Protein AF-A0A966U7D8-F1 (afdb_monomer_lite)

Sequence (328 aa):
MQGCAVVASSLETDVLRARVRGYQSVDLDALCTSGEVVWVGSGAIGSTDGRVRLYFADQLPLLRASVEELERPTGEIHDAIRQMLAERGARFFTQLREAAPQATDTELLTALWDLVWAGEVTNDSLAPLRALLSSKPSQRNESRSSPTYTRMGRRSGARLMRSRAGTVSRVGPPAGAGRWSLVSDLAADVSPTESLHATVMQLLERYGVLTREAVLGESTRGGFAGVYGVLKMLEERGTVRRGYFVEGLGAAQFALPGAVDRLRAERETVDVELHPDRVPEPIVLSATDPAQPYGSTMDWPTTTGRPSRSAGALVVIEAGDPLVWFDV

Radius of gyration: 23.39 Å; chains: 1; bounding box: 70×44×68 Å

pLDDT: mean 86.66, std 17.04, range [32.5, 98.38]

Secondary structure (DSSP, 8-state):
-TT--EEHHHIIIIIIHHHSTT--HHHHHHHHHTTSEEEEEEEEETTTEEEEEEEETTTHHHHHTTBPPPPPP-SHHHHHHHHHHHHH-SEEHHHHTTT-TTS-HHHHHHHHHHHHHTTSEEES-SHHHHHHHHTS----------------------------TT--BTTB-GGG-SEEEESGGG-----HHHHHHHHHHHHHHHHSEE-HHHHHHTTBTTHHHHHHHHHHHHHHTTSSEEE--STTS-S-EEE-HHHHHHHHHTTS---TTT-GGGSPPPEEEETT-TT--BTTTBPPPP-SS-----TT-EEEEETTEEEEEE--

Structure (mmCIF, N/CA/C/O backbone):
data_AF-A0A966U7D8-F1
#
_entry.id   AF-A0A966U7D8-F1
#
loop_
_atom_site.group_PDB
_atom_site.id
_atom_site.type_symbol
_atom_site.label_atom_id
_atom_site.label_alt_id
_atom_site.label_comp_id
_atom_site.label_asym_id
_atom_site.label_entity_id
_atom_site.label_seq_id
_atom_site.pdbx_PDB_ins_code
_atom_site.Cartn_x
_atom_site.Cartn_y
_atom_site.Cartn_z
_atom_site.occupancy
_atom_site.B_iso_or_equiv
_atom_site.auth_seq_id
_atom_site.auth_comp_id
_atom_site.auth_asym_id
_atom_site.auth_atom_id
_atom_site.pdbx_PDB_model_num
ATOM 1 N N . MET A 1 1 ? 2.160 -5.856 -6.676 1.00 83.00 1 MET A N 1
ATOM 2 C CA . MET A 1 1 ? 1.438 -4.698 -6.087 1.00 83.00 1 MET A CA 1
ATOM 3 C C . MET A 1 1 ? 1.308 -4.786 -4.575 1.00 83.00 1 MET A C 1
ATOM 5 O O . MET A 1 1 ? 1.326 -3.745 -3.935 1.00 83.00 1 MET A O 1
ATOM 9 N N . GLN A 1 2 ? 1.192 -5.990 -4.013 1.00 91.12 2 GLN A N 1
ATOM 10 C CA . GLN A 1 2 ? 1.159 -6.212 -2.571 1.00 91.12 2 GLN A CA 1
ATOM 11 C C . GLN A 1 2 ? 2.190 -5.368 -1.809 1.00 91.12 2 GLN A C 1
ATOM 13 O O . GLN A 1 2 ? 3.336 -5.276 -2.243 1.00 91.12 2 GLN A O 1
ATOM 18 N N . GLY A 1 3 ? 1.778 -4.770 -0.694 1.00 91.69 3 GLY A N 1
ATOM 19 C CA . GLY A 1 3 ? 2.613 -3.987 0.217 1.00 91.69 3 GLY A CA 1
ATOM 20 C C . GLY A 1 3 ? 3.011 -2.592 -0.274 1.00 91.69 3 GLY A C 1
ATOM 21 O O . GLY A 1 3 ? 3.579 -1.830 0.502 1.00 91.69 3 GLY A O 1
ATOM 22 N N . CYS A 1 4 ? 2.700 -2.221 -1.519 1.00 92.81 4 CYS A N 1
ATOM 23 C CA . CYS A 1 4 ? 2.940 -0.868 -2.020 1.00 92.81 4 CYS A CA 1
ATOM 24 C C . CYS A 1 4 ? 1.877 0.102 -1.486 1.00 92.81 4 CYS A C 1
ATOM 26 O O . CYS A 1 4 ? 0.693 -0.241 -1.442 1.00 92.81 4 CYS A O 1
ATOM 28 N N . ALA A 1 5 ? 2.289 1.308 -1.087 1.00 94.38 5 ALA A N 1
ATOM 29 C CA . ALA A 1 5 ? 1.372 2.357 -0.651 1.00 94.38 5 ALA A CA 1
ATOM 30 C C . ALA A 1 5 ? 0.728 3.052 -1.854 1.00 94.38 5 ALA A C 1
ATOM 32 O O . ALA A 1 5 ? 1.379 3.818 -2.562 1.00 94.38 5 ALA A O 1
ATOM 33 N N . VAL A 1 6 ? -0.569 2.825 -2.046 1.00 94.81 6 VAL A N 1
ATOM 34 C CA . VAL A 1 6 ? -1.357 3.390 -3.147 1.00 94.81 6 VAL A CA 1
ATOM 35 C C . VAL A 1 6 ? -2.362 4.388 -2.589 1.00 94.81 6 VAL A C 1
ATOM 37 O O . VAL A 1 6 ? -2.910 4.178 -1.509 1.00 94.81 6 VAL A O 1
ATOM 40 N N . VAL A 1 7 ? -2.618 5.479 -3.312 1.00 95.69 7 VAL A N 1
ATOM 41 C CA . VAL A 1 7 ? -3.674 6.431 -2.940 1.00 95.69 7 VAL A CA 1
ATOM 42 C C . VAL A 1 7 ? -5.033 5.732 -2.971 1.00 95.69 7 VAL A C 1
ATOM 44 O O . VAL A 1 7 ? -5.393 5.109 -3.970 1.00 95.69 7 VAL A O 1
ATOM 47 N N . ALA A 1 8 ? -5.786 5.836 -1.878 1.00 96.19 8 ALA A N 1
ATOM 48 C CA . ALA A 1 8 ? -7.024 5.098 -1.676 1.00 96.19 8 ALA A CA 1
ATOM 49 C C . ALA A 1 8 ? -8.084 5.436 -2.732 1.00 96.19 8 ALA A C 1
ATOM 51 O O . ALA A 1 8 ? -8.736 4.526 -3.242 1.00 96.19 8 ALA A O 1
ATOM 52 N N . SER A 1 9 ? -8.216 6.710 -3.120 1.00 94.31 9 SER A N 1
ATOM 53 C CA . SER A 1 9 ? -9.131 7.109 -4.200 1.00 94.31 9 SER A CA 1
ATOM 54 C C . SER A 1 9 ? -8.786 6.539 -5.575 1.00 94.31 9 SER A C 1
ATOM 56 O O . SER A 1 9 ? -9.715 6.293 -6.337 1.00 94.31 9 SER A O 1
ATOM 58 N N . SER A 1 10 ? -7.507 6.292 -5.875 1.00 94.06 10 SER A N 1
ATOM 59 C CA . SER A 1 10 ? -7.055 5.754 -7.170 1.00 94.06 10 SER A CA 1
ATOM 60 C C . SER A 1 10 ? -7.036 4.220 -7.215 1.00 94.06 10 SER A C 1
ATOM 62 O O . SER A 1 10 ? -6.954 3.625 -8.292 1.00 94.06 10 SER A O 1
ATOM 64 N N . LEU A 1 11 ? -7.060 3.553 -6.051 1.00 95.31 11 LEU A N 1
ATOM 65 C CA . LEU A 1 11 ? -6.824 2.110 -5.931 1.00 95.31 11 LEU A CA 1
ATOM 66 C C . LEU A 1 11 ? -7.786 1.290 -6.800 1.00 95.31 11 LEU A C 1
ATOM 68 O O . LEU A 1 11 ? -7.350 0.490 -7.625 1.00 95.31 11 LEU A O 1
ATOM 72 N N . GLU A 1 12 ? -9.091 1.480 -6.613 1.00 94.44 12 GLU A N 1
ATOM 73 C CA . GLU A 1 12 ? -10.119 0.717 -7.329 1.00 94.44 12 GLU A CA 1
ATOM 74 C C . GLU A 1 12 ? -10.433 1.305 -8.713 1.00 94.44 12 GLU A C 1
ATOM 76 O O . GLU A 1 12 ? -10.808 0.565 -9.622 1.00 94.44 12 GLU A O 1
ATOM 81 N N . THR A 1 13 ? -10.300 2.624 -8.890 1.00 92.00 13 THR A N 1
ATOM 82 C CA . THR A 1 13 ? -10.674 3.327 -10.130 1.00 92.00 13 THR A CA 1
ATOM 83 C C . THR A 1 13 ? -9.637 3.180 -11.229 1.00 92.00 13 THR A C 1
ATOM 85 O O . 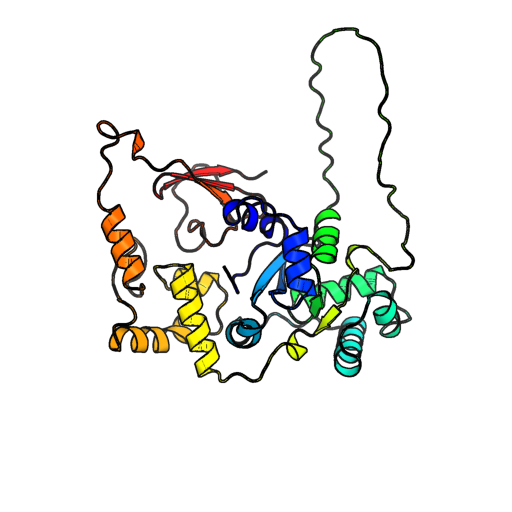THR A 1 13 ? -10.016 2.932 -12.372 1.00 92.00 13 THR A O 1
ATOM 88 N N . ASP A 1 14 ? -8.358 3.288 -10.877 1.00 92.44 14 ASP A N 1
ATOM 89 C CA . ASP A 1 14 ? -7.271 3.405 -11.847 1.00 92.44 14 ASP A CA 1
ATOM 90 C C . ASP A 1 14 ? -6.325 2.209 -11.747 1.00 92.44 14 ASP A C 1
ATOM 92 O O . ASP A 1 14 ? -6.013 1.568 -12.747 1.00 92.44 14 ASP A O 1
ATOM 96 N N . VAL A 1 15 ? -5.915 1.838 -10.532 1.00 94.31 15 VAL A N 1
ATOM 97 C CA . VAL A 1 15 ? -4.827 0.868 -10.352 1.00 94.31 15 VAL A CA 1
ATOM 98 C C . VAL A 1 15 ? -5.301 -0.579 -10.543 1.00 94.31 15 VAL A C 1
ATOM 100 O O . VAL A 1 15 ? -4.679 -1.336 -11.298 1.00 94.31 15 VAL A O 1
ATOM 103 N N . LEU A 1 16 ? -6.389 -0.989 -9.879 1.00 94.81 16 LEU A N 1
ATOM 104 C CA . LEU A 1 16 ? -6.923 -2.355 -9.977 1.00 94.81 16 LEU A CA 1
ATOM 105 C C . LEU A 1 16 ? -7.670 -2.589 -11.289 1.00 94.81 16 LEU A C 1
ATOM 107 O O . LEU A 1 16 ? -7.457 -3.622 -11.919 1.00 94.81 16 LEU A O 1
ATOM 111 N N . ARG A 1 17 ? -8.479 -1.630 -11.751 1.00 92.75 17 ARG A N 1
ATOM 112 C CA . ARG A 1 17 ? -9.195 -1.744 -13.035 1.00 92.75 17 ARG A CA 1
ATOM 113 C C . ARG A 1 17 ? -8.267 -1.881 -14.238 1.00 92.75 17 ARG A C 1
ATOM 115 O O . ARG A 1 17 ? -8.608 -2.615 -15.160 1.00 92.75 17 ARG A O 1
ATOM 122 N N . ALA A 1 18 ? -7.099 -1.236 -14.218 1.00 91.19 18 ALA A N 1
ATOM 123 C CA . ALA A 1 18 ? -6.102 -1.392 -15.277 1.00 91.19 18 ALA A CA 1
ATOM 124 C C . ALA A 1 18 ? -5.435 -2.782 -15.285 1.00 91.19 18 ALA A C 1
ATOM 126 O O . ALA A 1 18 ? -4.932 -3.216 -16.316 1.00 91.19 18 ALA A O 1
ATOM 127 N N . ARG A 1 19 ? -5.419 -3.493 -14.147 1.00 92.12 19 ARG A N 1
ATOM 128 C CA . ARG A 1 19 ? -4.688 -4.766 -13.977 1.00 92.12 19 ARG A CA 1
ATOM 129 C C . ARG A 1 19 ? -5.581 -5.999 -13.921 1.00 92.12 19 ARG A C 1
ATOM 131 O O . ARG A 1 19 ? -5.127 -7.093 -14.239 1.00 92.12 19 ARG A O 1
ATOM 138 N N . VAL A 1 20 ? -6.834 -5.838 -13.506 1.00 94.25 20 VAL A N 1
ATOM 139 C CA . VAL A 1 20 ? -7.790 -6.927 -13.303 1.00 94.25 20 VAL A CA 1
ATOM 140 C C . VAL A 1 20 ? -8.966 -6.725 -14.247 1.00 94.25 20 VAL A C 1
ATOM 142 O O . VAL A 1 20 ? -9.825 -5.861 -14.052 1.00 94.25 20 VAL A O 1
ATOM 145 N N . ARG A 1 21 ? -9.008 -7.543 -15.301 1.00 93.62 21 ARG A N 1
ATOM 146 C CA . ARG A 1 21 ? -10.078 -7.494 -16.297 1.00 93.62 21 ARG A CA 1
ATOM 147 C C . ARG A 1 21 ? -11.424 -7.780 -15.632 1.00 93.62 21 ARG A C 1
ATOM 149 O O . ARG A 1 21 ? -11.610 -8.838 -15.045 1.00 93.62 21 ARG A O 1
ATOM 156 N N . GLY A 1 22 ? -12.371 -6.856 -15.780 1.00 93.62 22 GLY A N 1
ATOM 157 C CA . GLY A 1 22 ? -13.713 -7.006 -15.214 1.00 93.62 22 GLY A CA 1
ATOM 158 C C . GLY A 1 22 ? -13.792 -6.795 -13.701 1.00 93.62 22 GLY A C 1
ATOM 159 O O . GLY A 1 22 ? -14.766 -7.239 -13.109 1.00 93.62 22 GLY A O 1
ATOM 160 N N . TYR A 1 23 ? -12.804 -6.123 -13.095 1.00 95.44 23 TYR A N 1
ATOM 161 C CA . TYR A 1 23 ? -12.762 -5.835 -11.659 1.00 95.44 23 TYR A CA 1
ATOM 162 C C . TYR A 1 23 ? -14.089 -5.294 -11.103 1.00 95.44 23 TYR A C 1
ATOM 164 O O . TYR A 1 23 ? -14.603 -4.273 -11.580 1.00 95.44 23 TYR A O 1
ATOM 172 N N . GLN A 1 24 ? -14.592 -5.933 -10.044 1.00 95.38 24 GLN A N 1
ATOM 173 C CA . GLN A 1 24 ? -15.707 -5.439 -9.247 1.00 95.38 24 GLN A CA 1
ATOM 174 C C . GLN A 1 24 ? -15.283 -5.255 -7.787 1.00 95.38 24 GLN A C 1
ATOM 176 O O . GLN A 1 24 ? -14.622 -6.104 -7.197 1.00 95.38 24 GLN A O 1
ATOM 181 N N . SER A 1 25 ? -15.728 -4.162 -7.164 1.00 95.62 25 SER A N 1
ATOM 182 C CA . SER A 1 25 ? -15.432 -3.858 -5.756 1.00 95.62 25 SER A CA 1
ATOM 183 C C . SER A 1 25 ? -15.875 -4.959 -4.783 1.00 95.62 25 SER A C 1
ATOM 185 O O . SER A 1 25 ? -15.251 -5.151 -3.742 1.00 95.62 25 SER A O 1
ATOM 187 N N . VAL A 1 26 ? -16.933 -5.701 -5.138 1.00 95.56 26 VAL A N 1
ATOM 188 C CA . VAL A 1 26 ? -17.456 -6.815 -4.333 1.00 95.56 26 VAL A CA 1
ATOM 189 C C . VAL A 1 26 ? -16.469 -7.979 -4.232 1.00 95.56 26 VAL A C 1
ATOM 191 O O . VAL A 1 26 ? -16.442 -8.647 -3.204 1.00 95.56 26 VAL A O 1
ATOM 194 N N . ASP A 1 27 ? -15.628 -8.190 -5.248 1.00 94.75 27 ASP A N 1
ATOM 195 C CA . ASP A 1 27 ? -14.628 -9.260 -5.237 1.00 94.75 27 ASP A CA 1
ATOM 196 C C . ASP A 1 27 ? -13.567 -8.969 -4.173 1.00 94.75 27 ASP A C 1
ATOM 198 O O . ASP A 1 27 ? -13.195 -9.840 -3.392 1.00 94.75 27 ASP A O 1
ATOM 202 N N . LEU A 1 28 ? -13.126 -7.710 -4.087 1.00 95.50 28 LEU A N 1
ATOM 203 C CA . LEU A 1 28 ? -12.162 -7.292 -3.075 1.00 95.50 28 LEU A CA 1
ATOM 204 C C . LEU A 1 28 ? -12.769 -7.309 -1.665 1.00 95.50 28 LEU A C 1
ATOM 206 O O . LEU A 1 28 ? -12.095 -7.722 -0.727 1.00 95.50 28 LEU A O 1
ATOM 210 N N . ASP A 1 29 ? -14.042 -6.929 -1.512 1.00 96.25 29 ASP A N 1
ATOM 211 C CA . ASP A 1 29 ? -14.746 -7.086 -0.232 1.00 96.25 29 ASP A CA 1
ATOM 212 C C . ASP A 1 29 ? -14.828 -8.555 0.190 1.00 96.25 29 ASP A C 1
ATOM 214 O O . ASP A 1 29 ? -14.577 -8.866 1.352 1.00 96.25 29 ASP A O 1
ATOM 218 N N . ALA A 1 30 ? -15.131 -9.461 -0.745 1.00 96.19 30 ALA A N 1
ATOM 219 C CA . ALA A 1 30 ? -15.187 -10.892 -0.470 1.00 96.19 30 ALA A CA 1
ATOM 220 C C . ALA A 1 30 ? -13.825 -11.437 -0.017 1.00 96.19 30 ALA A C 1
ATOM 222 O O . ALA A 1 30 ? -13.784 -12.183 0.959 1.00 96.19 30 ALA A O 1
ATOM 223 N N . LEU A 1 31 ? -12.728 -11.015 -0.658 1.00 96.88 31 LEU A N 1
ATOM 224 C CA . LEU A 1 31 ? -11.360 -11.386 -0.272 1.00 96.88 31 LEU A CA 1
ATOM 225 C C . LEU A 1 31 ? -10.961 -10.843 1.108 1.00 96.88 31 LEU A C 1
ATOM 227 O O . LEU A 1 31 ? -10.264 -11.523 1.861 1.00 96.88 31 LEU A O 1
ATOM 231 N N . CYS A 1 32 ? -11.397 -9.631 1.461 1.00 96.69 32 CYS A N 1
ATOM 232 C CA . CYS A 1 32 ? -11.163 -9.087 2.799 1.00 96.69 32 CYS A CA 1
ATOM 233 C C . CYS A 1 32 ? -11.987 -9.809 3.864 1.00 96.69 32 CYS A C 1
ATOM 235 O O . CYS A 1 32 ? -11.465 -10.161 4.920 1.00 96.69 32 CYS A O 1
ATOM 237 N N . THR A 1 33 ? -13.250 -10.106 3.566 1.00 95.75 33 THR A N 1
ATOM 238 C CA . THR A 1 33 ? -14.143 -10.804 4.495 1.00 95.75 33 THR A CA 1
ATOM 239 C C . THR A 1 33 ? -13.749 -12.273 4.680 1.00 95.75 33 THR A C 1
ATOM 241 O O . THR A 1 33 ? -13.913 -12.807 5.777 1.00 95.75 33 THR A O 1
ATOM 244 N N . SER A 1 34 ? -13.212 -12.937 3.648 1.00 96.25 34 SER A N 1
ATOM 245 C CA . SER A 1 34 ? -12.670 -14.300 3.758 1.00 96.25 34 SER A CA 1
ATOM 246 C C . SER A 1 34 ? -11.313 -14.356 4.464 1.00 96.25 34 SER A C 1
ATOM 248 O O . SER A 1 34 ? -10.881 -15.440 4.854 1.00 96.25 34 SER A O 1
ATOM 250 N N . GLY A 1 35 ? -10.657 -13.207 4.657 1.00 94.69 35 GLY A N 1
ATOM 251 C CA . GLY A 1 35 ? -9.331 -13.115 5.257 1.00 94.69 35 GLY A CA 1
ATOM 252 C C . GLY A 1 35 ? -8.194 -13.495 4.306 1.00 94.69 35 GLY A C 1
ATOM 253 O O . GLY A 1 35 ? -7.100 -13.777 4.777 1.00 94.69 35 GLY A O 1
ATOM 254 N N . GLU A 1 36 ? -8.418 -13.512 2.989 1.00 96.62 36 GLU A N 1
ATOM 255 C CA . GLU A 1 36 ? -7.350 -13.728 2.001 1.00 96.62 36 GLU A CA 1
ATOM 256 C C . GLU A 1 36 ? -6.523 -12.461 1.772 1.00 96.62 36 GLU A C 1
ATOM 258 O O . GLU A 1 36 ? -5.307 -12.534 1.582 1.00 96.62 36 GLU A O 1
ATOM 263 N N . VAL A 1 37 ? -7.173 -11.293 1.816 1.00 97.12 37 VAL A N 1
ATOM 264 C CA . VAL A 1 37 ? -6.536 -9.987 1.610 1.00 97.12 37 VAL A CA 1
ATOM 265 C C . VAL A 1 37 ? -6.790 -9.071 2.800 1.00 97.12 37 VAL A C 1
ATOM 267 O O . VAL A 1 37 ? -7.927 -8.821 3.178 1.00 97.12 37 VAL A O 1
ATOM 270 N N . VAL A 1 38 ? -5.732 -8.485 3.346 1.00 97.38 38 VAL A N 1
ATOM 271 C CA . VAL A 1 38 ? -5.797 -7.472 4.402 1.00 97.38 38 VAL A CA 1
ATOM 272 C C . VAL A 1 38 ? -5.380 -6.125 3.827 1.00 97.38 38 VAL A C 1
ATOM 274 O O . VAL A 1 38 ? -4.376 -6.024 3.119 1.00 97.38 38 VAL A O 1
ATOM 277 N N . TRP A 1 39 ? -6.123 -5.069 4.153 1.00 97.62 39 TRP A N 1
ATOM 278 C CA . TRP A 1 39 ? -5.744 -3.702 3.810 1.00 97.62 39 TRP A CA 1
ATOM 279 C C . TRP A 1 39 ? -5.297 -2.935 5.054 1.00 97.62 39 TRP A C 1
ATOM 281 O O . TRP A 1 39 ? -5.851 -3.101 6.135 1.00 97.62 39 TRP A O 1
ATOM 291 N N . VAL A 1 40 ? -4.271 -2.099 4.928 1.00 97.56 40 VAL A N 1
ATOM 292 C CA . VAL A 1 40 ? -3.726 -1.314 6.046 1.00 97.56 40 VAL A CA 1
ATOM 293 C C . VAL A 1 40 ? -3.491 0.114 5.579 1.00 97.56 40 VAL A C 1
ATOM 295 O O . VAL A 1 40 ? -2.940 0.323 4.496 1.00 97.56 40 VAL A O 1
ATOM 298 N N . GLY A 1 41 ? -3.896 1.102 6.377 1.00 97.00 41 GLY A N 1
ATOM 299 C CA . GLY A 1 41 ? -3.610 2.502 6.073 1.00 97.00 41 GLY A CA 1
ATOM 300 C C . GLY A 1 41 ? -2.116 2.836 6.151 1.00 97.00 41 GLY A C 1
ATOM 301 O O . GLY A 1 41 ? -1.308 2.136 6.760 1.00 97.00 41 GLY A O 1
ATOM 302 N N . SER A 1 42 ? -1.733 3.888 5.437 1.00 95.94 42 SER A N 1
ATOM 303 C CA . SER A 1 42 ? -0.348 4.273 5.164 1.00 95.94 42 SER A CA 1
ATOM 304 C C . SER A 1 42 ? -0.177 5.800 5.156 1.00 95.94 42 SER A C 1
ATOM 306 O O . SER A 1 42 ? 0.478 6.375 4.282 1.00 95.94 42 SER A O 1
ATOM 308 N N . GLY A 1 43 ? -0.779 6.471 6.124 1.00 95.31 43 GLY A N 1
ATOM 309 C CA . GLY A 1 43 ? -0.781 7.921 6.227 1.00 95.31 43 GLY A CA 1
ATOM 310 C C . GLY A 1 43 ? -1.931 8.564 5.457 1.00 95.31 43 GLY A C 1
ATOM 311 O O . GLY A 1 43 ? -2.397 8.066 4.426 1.00 95.31 43 GLY A O 1
ATOM 312 N N . ALA A 1 44 ? -2.393 9.687 5.995 1.00 94.94 44 ALA A N 1
ATOM 313 C CA . ALA A 1 44 ? -3.501 10.460 5.456 1.00 94.94 44 ALA A CA 1
ATOM 314 C C . ALA A 1 44 ? -3.049 11.404 4.329 1.00 94.94 44 ALA A C 1
ATOM 316 O O . ALA A 1 44 ? -1.910 11.872 4.294 1.00 94.94 44 ALA A O 1
ATOM 317 N N . ILE A 1 45 ? -3.971 11.715 3.418 1.00 92.25 45 ILE A N 1
ATOM 318 C CA . ILE A 1 45 ? -3.830 12.739 2.381 1.00 92.25 45 ILE A CA 1
ATOM 319 C C . ILE A 1 45 ? -5.038 13.669 2.518 1.00 92.25 45 ILE A C 1
ATOM 321 O O . ILE A 1 45 ? -6.136 13.387 2.037 1.00 92.25 45 ILE A O 1
ATOM 325 N N . GLY A 1 46 ? -4.841 14.795 3.201 1.00 88.50 46 GLY A N 1
ATOM 326 C CA . GLY A 1 46 ? -5.951 15.671 3.570 1.00 88.50 46 GLY A CA 1
ATOM 327 C C . GLY A 1 46 ? -6.894 15.000 4.576 1.00 88.50 46 GLY A C 1
ATOM 328 O O . GLY A 1 46 ? -6.458 14.216 5.410 1.00 88.50 46 GLY A O 1
ATOM 329 N N . SER A 1 47 ? -8.185 15.335 4.520 1.00 84.88 47 SER A N 1
ATOM 330 C CA . SER A 1 47 ? -9.177 14.919 5.527 1.00 84.88 47 SER A CA 1
ATOM 331 C C . SER A 1 47 ? -10.045 13.720 5.138 1.00 84.88 47 SER A C 1
ATOM 333 O O . SER A 1 47 ? -10.733 13.166 5.988 1.00 84.88 47 SER A O 1
ATOM 335 N N . THR A 1 48 ? -10.078 13.347 3.857 1.00 87.88 48 THR A N 1
ATOM 336 C CA . THR A 1 48 ? -11.020 12.336 3.324 1.00 87.88 48 THR A CA 1
ATOM 337 C C . THR A 1 48 ? -10.341 11.268 2.478 1.00 87.88 48 THR A C 1
ATOM 339 O O . THR A 1 48 ? -11.024 10.428 1.904 1.00 87.88 48 THR A O 1
ATOM 342 N N . ASP A 1 49 ? -9.015 11.305 2.374 1.00 94.00 49 ASP A N 1
ATOM 343 C CA . ASP A 1 49 ? -8.222 10.408 1.542 1.00 94.00 49 ASP A CA 1
ATOM 344 C C . ASP A 1 49 ? -6.933 10.025 2.276 1.00 94.00 49 ASP A C 1
ATOM 346 O O . ASP A 1 49 ? -6.587 10.589 3.317 1.00 94.00 49 ASP A O 1
ATOM 350 N N . GLY A 1 50 ? -6.211 9.057 1.734 1.00 95.56 50 GLY A N 1
ATOM 351 C CA . GLY A 1 50 ? -5.003 8.527 2.344 1.00 95.56 50 GLY A CA 1
ATOM 352 C C . GLY A 1 50 ? -4.315 7.534 1.435 1.00 95.56 50 GLY A C 1
ATOM 353 O O . GLY A 1 50 ? -4.759 7.275 0.316 1.00 95.56 50 GLY A O 1
ATOM 354 N N . ARG A 1 51 ? -3.212 6.964 1.908 1.00 96.19 51 ARG A N 1
ATOM 355 C CA . ARG A 1 51 ? -2.606 5.805 1.256 1.00 96.19 51 ARG A CA 1
ATOM 356 C C . ARG A 1 51 ? -3.034 4.538 1.971 1.00 96.19 51 ARG A C 1
ATOM 358 O O . ARG A 1 51 ? -3.170 4.519 3.190 1.00 96.19 51 ARG A O 1
ATOM 365 N N . VAL A 1 52 ? -3.193 3.466 1.213 1.00 97.00 52 VAL A N 1
ATOM 366 C CA . VAL A 1 52 ? -3.459 2.123 1.724 1.00 97.00 52 VAL A CA 1
ATOM 367 C C . VAL A 1 52 ? -2.511 1.129 1.074 1.00 97.00 52 VAL A C 1
ATOM 369 O O . VAL A 1 52 ? -2.045 1.323 -0.049 1.00 97.00 52 VAL A O 1
ATOM 372 N N . ARG A 1 53 ? -2.219 0.056 1.797 1.00 96.88 53 ARG A N 1
ATOM 373 C CA . ARG A 1 53 ? -1.459 -1.097 1.322 1.00 96.88 53 ARG A CA 1
ATOM 374 C C . ARG A 1 53 ? -2.364 -2.315 1.355 1.00 96.88 53 ARG A C 1
ATOM 376 O O . ARG A 1 53 ? -3.070 -2.510 2.339 1.00 96.88 53 ARG A O 1
ATOM 383 N N . LEU A 1 54 ? -2.321 -3.126 0.304 1.00 97.00 54 LEU A N 1
ATOM 384 C CA . LEU A 1 54 ? -2.979 -4.433 0.264 1.00 97.00 54 LEU A CA 1
ATOM 385 C C . LEU A 1 54 ? -1.944 -5.532 0.489 1.00 97.00 54 LEU A C 1
ATOM 387 O O . LEU A 1 54 ? -0.861 -5.478 -0.096 1.00 97.00 54 LEU A O 1
ATOM 391 N N . TYR A 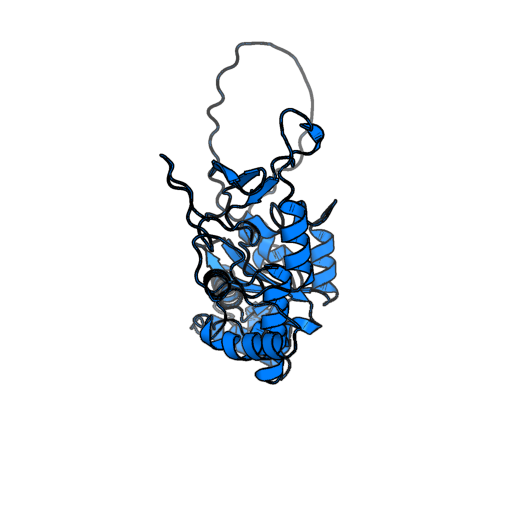1 55 ? -2.289 -6.532 1.285 1.00 97.06 55 TYR A N 1
ATOM 392 C CA . TYR A 1 55 ? -1.463 -7.700 1.565 1.00 97.06 55 TYR A CA 1
ATOM 393 C C . TYR A 1 55 ? -2.293 -8.962 1.419 1.00 97.06 55 TYR A C 1
ATOM 395 O O . TYR A 1 55 ? -3.445 -8.978 1.838 1.00 97.06 55 TYR A O 1
ATOM 403 N N . PHE A 1 56 ? -1.707 -10.030 0.894 1.00 96.62 56 PHE A N 1
ATOM 404 C CA . PHE A 1 56 ? -2.176 -11.368 1.213 1.00 96.62 56 PHE A CA 1
ATOM 405 C C . PHE A 1 56 ? -1.939 -11.623 2.701 1.00 96.62 56 PHE A C 1
ATOM 407 O O . PHE A 1 56 ? -0.926 -11.186 3.261 1.00 96.62 56 PHE A O 1
ATOM 414 N N . ALA A 1 57 ? -2.895 -12.274 3.358 1.00 94.56 57 ALA A N 1
ATOM 415 C CA . ALA A 1 57 ? -2.877 -12.422 4.811 1.00 94.56 57 ALA A CA 1
ATOM 416 C C . ALA A 1 57 ? -1.634 -13.166 5.330 1.00 94.56 57 ALA A C 1
ATOM 418 O O . ALA A 1 57 ? -1.096 -12.805 6.373 1.00 94.56 57 ALA A O 1
ATOM 419 N N . ASP A 1 58 ? -1.125 -14.137 4.571 1.00 93.75 58 ASP A N 1
ATOM 420 C CA . ASP A 1 58 ? 0.095 -14.892 4.880 1.00 93.75 58 ASP A CA 1
ATOM 421 C C . ASP A 1 58 ? 1.385 -14.067 4.707 1.00 93.75 58 ASP A C 1
ATOM 423 O O . ASP A 1 58 ? 2.399 -14.351 5.343 1.00 93.75 58 ASP A O 1
ATOM 427 N N . GLN A 1 59 ? 1.352 -13.019 3.881 1.00 95.50 59 GLN A N 1
ATOM 428 C CA . GLN A 1 59 ? 2.499 -12.149 3.601 1.00 95.50 59 GLN A CA 1
ATOM 429 C C . GLN A 1 59 ? 2.516 -10.870 4.447 1.00 95.50 59 GLN A C 1
ATOM 431 O O . GLN A 1 59 ? 3.544 -10.188 4.515 1.00 95.50 59 GLN A O 1
ATOM 436 N N . LEU A 1 60 ? 1.400 -10.526 5.099 1.00 95.31 60 LEU A N 1
ATOM 437 C CA . LEU A 1 60 ? 1.289 -9.332 5.937 1.00 95.31 60 LEU A CA 1
ATOM 438 C C . LEU A 1 60 ? 2.386 -9.266 7.021 1.00 95.31 60 LEU A C 1
ATOM 440 O O . LEU A 1 60 ? 3.058 -8.230 7.073 1.00 95.31 60 LEU A O 1
ATOM 444 N N . PRO A 1 61 ? 2.641 -10.316 7.837 1.00 94.25 61 PRO A N 1
ATOM 445 C CA . PRO A 1 61 ? 3.662 -10.248 8.888 1.00 94.25 61 PRO A CA 1
ATOM 446 C C . PRO A 1 61 ? 5.064 -9.969 8.335 1.00 94.25 61 PRO A C 1
ATOM 448 O O . PRO A 1 61 ? 5.804 -9.145 8.873 1.00 94.25 61 PRO A O 1
ATOM 451 N N . LEU A 1 62 ? 5.404 -10.607 7.209 1.00 94.25 62 LEU A N 1
ATOM 452 C CA . LEU A 1 62 ? 6.709 -10.487 6.561 1.00 94.25 62 LEU A CA 1
ATOM 453 C C . LEU A 1 62 ? 6.944 -9.086 6.004 1.00 94.25 62 LEU A C 1
ATOM 455 O O . LEU A 1 62 ? 7.998 -8.498 6.231 1.00 94.25 62 LEU A O 1
ATOM 459 N N . LEU A 1 63 ? 5.979 -8.534 5.273 1.00 94.69 63 LEU A N 1
ATOM 460 C CA . LEU A 1 63 ? 6.185 -7.279 4.553 1.00 94.69 63 LEU A CA 1
ATOM 461 C C . LEU A 1 63 ? 5.970 -6.051 5.437 1.00 94.69 63 LEU A C 1
ATOM 463 O O . LEU A 1 63 ? 6.675 -5.054 5.284 1.00 94.69 63 LEU A O 1
ATOM 467 N N . ARG A 1 64 ? 5.039 -6.108 6.398 1.00 92.31 64 ARG A N 1
ATOM 468 C CA . ARG A 1 64 ? 4.718 -4.960 7.259 1.00 92.31 64 ARG A CA 1
ATOM 469 C C . ARG A 1 64 ? 5.876 -4.557 8.169 1.00 92.31 64 ARG A C 1
ATOM 471 O O . ARG A 1 64 ? 6.033 -3.363 8.439 1.00 92.31 64 ARG A O 1
ATOM 478 N N . ALA A 1 65 ? 6.675 -5.522 8.624 1.00 90.06 65 ALA A N 1
ATOM 479 C CA . ALA A 1 65 ? 7.808 -5.286 9.520 1.00 90.06 65 ALA A CA 1
ATOM 480 C C . ALA A 1 65 ? 8.945 -4.472 8.871 1.00 90.06 65 ALA A C 1
ATOM 482 O O . ALA A 1 65 ? 9.727 -3.835 9.577 1.00 90.06 65 ALA A O 1
ATOM 483 N N . SER A 1 66 ? 9.006 -4.435 7.537 1.00 87.81 66 SER A N 1
ATOM 484 C CA . SER A 1 66 ? 9.995 -3.651 6.790 1.00 87.81 66 SER A CA 1
ATOM 485 C C . SER A 1 66 ? 9.484 -2.277 6.343 1.00 87.81 66 SER A C 1
ATOM 487 O O . SER A 1 66 ? 10.221 -1.531 5.704 1.00 87.81 66 SER A O 1
ATOM 489 N N . VAL A 1 67 ? 8.247 -1.907 6.682 1.00 90.19 67 VAL A N 1
ATOM 490 C CA . VAL A 1 67 ? 7.696 -0.573 6.405 1.00 90.19 67 VAL A CA 1
ATOM 491 C C . VAL A 1 67 ? 8.092 0.393 7.526 1.00 90.19 67 VAL A C 1
ATOM 493 O O . VAL A 1 67 ? 8.119 0.023 8.706 1.00 90.19 67 VAL A O 1
ATOM 496 N N . GLU A 1 68 ? 8.412 1.638 7.172 1.00 87.88 68 GLU A N 1
ATOM 497 C CA . GLU A 1 68 ? 8.621 2.704 8.155 1.00 87.88 68 GLU A CA 1
ATOM 498 C C . GLU A 1 68 ? 7.406 2.866 9.081 1.00 87.88 68 GLU A C 1
ATOM 500 O O . GLU A 1 68 ? 6.248 2.746 8.674 1.00 87.88 68 GLU A O 1
ATOM 505 N N . GLU A 1 69 ? 7.682 3.088 10.364 1.00 87.56 69 GLU A N 1
ATOM 506 C CA . GLU A 1 69 ? 6.634 3.359 11.343 1.00 87.56 69 GLU A CA 1
ATOM 507 C C . GLU A 1 69 ? 6.093 4.771 11.154 1.00 87.56 69 GLU A C 1
ATOM 509 O O . GLU A 1 69 ? 6.848 5.726 10.979 1.00 87.56 69 GLU A O 1
ATOM 514 N N . LEU A 1 70 ? 4.768 4.879 11.176 1.00 91.75 70 LEU A N 1
ATOM 515 C CA . LEU A 1 70 ? 4.072 6.154 11.130 1.00 91.75 70 LEU A CA 1
ATOM 516 C C . LEU A 1 70 ? 3.918 6.711 12.542 1.00 91.75 70 LEU A C 1
ATOM 518 O O . LEU A 1 70 ? 3.958 5.971 13.527 1.00 91.75 70 LEU A O 1
ATOM 522 N N . GLU A 1 71 ? 3.727 8.025 12.628 1.00 92.88 71 GLU A N 1
ATOM 523 C CA . GLU A 1 71 ? 3.455 8.679 13.901 1.00 92.88 71 GLU A CA 1
ATOM 524 C C . GLU A 1 71 ? 2.173 8.117 14.520 1.00 92.88 71 GLU A C 1
ATOM 526 O O . GLU A 1 71 ? 1.120 8.036 13.884 1.00 92.88 71 GLU A O 1
ATOM 531 N N . ARG A 1 72 ? 2.291 7.710 15.782 1.00 94.81 72 ARG A N 1
ATOM 532 C CA . ARG A 1 72 ? 1.210 7.101 16.541 1.00 94.81 72 ARG A CA 1
ATOM 533 C C . ARG A 1 72 ? 0.262 8.188 17.059 1.00 94.81 72 ARG A C 1
ATOM 535 O O . ARG A 1 72 ? 0.699 9.000 17.874 1.00 94.81 72 ARG A O 1
ATOM 542 N N . PRO A 1 73 ? -1.026 8.206 16.667 1.00 95.62 73 PRO A N 1
ATOM 543 C CA . PRO A 1 73 ? -1.967 9.204 17.155 1.00 95.62 73 PRO A CA 1
ATOM 544 C C . PRO A 1 73 ? -2.191 9.032 18.659 1.00 95.62 73 PRO A C 1
ATOM 546 O O . PRO A 1 73 ? -2.282 7.914 19.173 1.00 95.62 73 PRO A O 1
ATOM 549 N N . THR A 1 74 ? -2.266 10.141 19.383 1.00 95.00 74 THR A N 1
ATOM 550 C CA . THR A 1 74 ? -2.414 10.154 20.844 1.00 95.00 74 THR A CA 1
ATOM 551 C C . THR A 1 74 ? -3.748 10.780 21.232 1.00 95.00 74 THR A C 1
ATOM 553 O O . THR A 1 74 ? -4.228 11.691 20.560 1.00 95.00 74 THR A O 1
ATOM 556 N N . GLY A 1 75 ? -4.358 10.283 22.309 1.00 96.75 75 GLY A N 1
ATOM 557 C CA . GLY A 1 75 ? -5.640 10.783 22.795 1.00 96.75 75 GLY A CA 1
ATOM 558 C C . GLY A 1 75 ? -6.435 9.717 23.540 1.00 96.75 75 GLY A C 1
ATOM 559 O O . GLY A 1 75 ? -6.324 8.529 23.244 1.00 96.75 75 GLY A O 1
ATOM 560 N N . GLU A 1 76 ? -7.278 10.150 24.480 1.00 97.44 76 GLU A N 1
ATOM 561 C CA . GLU A 1 76 ? -8.070 9.242 25.323 1.00 97.44 76 GLU A CA 1
ATOM 562 C C . GLU A 1 76 ? -8.986 8.326 24.495 1.00 97.44 76 GLU A C 1
ATOM 564 O O . GLU A 1 76 ? -9.106 7.140 24.791 1.00 97.44 76 GLU A O 1
ATOM 569 N N . ILE A 1 77 ? -9.590 8.848 23.417 1.00 98.12 77 ILE A N 1
ATOM 570 C CA . ILE A 1 77 ? -10.445 8.060 22.516 1.00 98.12 77 ILE A CA 1
ATOM 571 C C . ILE A 1 77 ? -9.608 7.031 21.742 1.00 98.12 77 ILE A C 1
ATOM 573 O O . ILE A 1 77 ? -10.014 5.873 21.635 1.00 98.12 77 ILE A O 1
ATOM 577 N N . HIS A 1 78 ? -8.436 7.420 21.226 1.00 98.38 78 HIS A N 1
ATOM 578 C CA . HIS A 1 78 ? -7.536 6.511 20.506 1.00 98.38 78 HI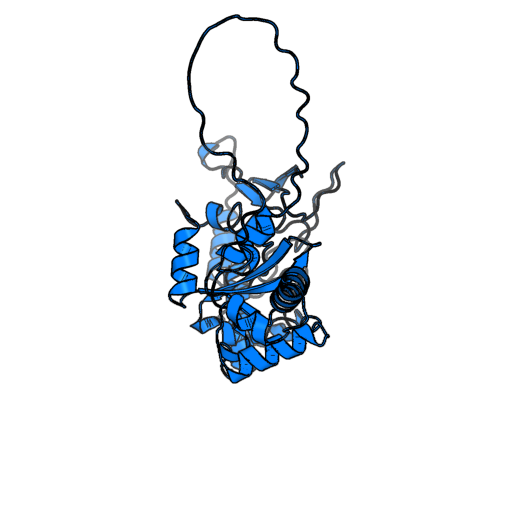S A CA 1
ATOM 579 C C . HIS A 1 78 ? -7.067 5.366 21.410 1.00 98.38 78 HIS A C 1
ATOM 581 O O . HIS A 1 78 ? -7.114 4.204 21.005 1.00 98.38 78 HIS A O 1
ATOM 587 N N . ASP A 1 79 ? -6.672 5.677 22.645 1.00 98.00 79 ASP A N 1
ATOM 588 C CA . ASP A 1 79 ? -6.224 4.684 23.626 1.00 98.00 79 ASP A CA 1
ATOM 589 C C . ASP A 1 79 ? -7.358 3.751 24.062 1.00 98.00 79 ASP A C 1
ATOM 591 O O . ASP A 1 79 ? -7.158 2.536 24.128 1.00 98.00 79 ASP A O 1
ATOM 595 N N . ALA A 1 80 ? -8.570 4.278 24.249 1.00 98.00 80 ALA A N 1
ATOM 596 C CA . ALA A 1 80 ? -9.743 3.469 24.561 1.00 98.00 80 ALA A CA 1
ATOM 597 C C . ALA A 1 80 ? -10.114 2.501 23.421 1.00 98.00 80 ALA A C 1
ATOM 599 O O . ALA A 1 80 ? -10.423 1.336 23.684 1.00 98.00 80 ALA A O 1
ATOM 600 N N . ILE A 1 81 ? -10.051 2.942 22.154 1.00 98.19 81 ILE A N 1
ATOM 601 C CA . ILE A 1 81 ? -10.276 2.063 20.991 1.00 98.19 81 ILE A CA 1
ATOM 602 C C . ILE A 1 81 ? -9.222 0.952 20.962 1.00 98.19 81 ILE A C 1
ATOM 604 O O . ILE A 1 81 ? -9.579 -0.221 20.842 1.00 98.19 81 ILE A O 1
ATOM 608 N N . ARG A 1 82 ? -7.934 1.295 21.102 1.00 97.94 82 ARG A N 1
ATOM 609 C CA . ARG A 1 82 ? -6.842 0.308 21.111 1.00 97.94 82 ARG A CA 1
ATOM 610 C C . ARG A 1 82 ? -7.022 -0.725 22.209 1.00 97.94 82 ARG A C 1
ATOM 612 O O . ARG A 1 82 ? -6.932 -1.914 21.929 1.00 97.94 82 ARG A O 1
ATOM 619 N N . GLN A 1 83 ? -7.285 -0.276 23.435 1.00 97.81 83 GLN A N 1
ATOM 620 C CA . GLN A 1 83 ? -7.480 -1.163 24.575 1.00 97.81 83 GLN A CA 1
ATOM 621 C C . GLN A 1 83 ? -8.665 -2.101 24.335 1.00 97.81 83 GLN A C 1
ATOM 623 O O . GLN A 1 83 ? -8.543 -3.311 24.512 1.00 97.81 83 GLN A O 1
ATOM 628 N N . MET A 1 84 ? -9.795 -1.564 23.865 1.00 97.88 84 MET A N 1
ATOM 629 C CA . MET A 1 84 ? -10.970 -2.377 23.571 1.00 97.88 84 MET A CA 1
ATOM 630 C C . MET A 1 84 ? -10.691 -3.437 22.503 1.00 97.88 84 MET A C 1
ATOM 632 O O . MET A 1 84 ? -11.111 -4.581 22.675 1.00 97.88 84 MET A O 1
ATOM 636 N N . LEU A 1 85 ? -10.022 -3.070 21.409 1.00 97.88 85 LEU A N 1
ATOM 637 C CA . LEU A 1 85 ? -9.710 -4.009 20.334 1.00 97.88 85 LEU A CA 1
ATOM 638 C C . LEU A 1 85 ? -8.685 -5.061 20.781 1.00 97.88 85 LEU A C 1
ATOM 640 O O . LEU A 1 85 ? -8.879 -6.235 20.487 1.00 97.88 85 LEU A O 1
ATOM 644 N N . ALA A 1 86 ? -7.672 -4.676 21.561 1.00 97.19 86 ALA A N 1
ATOM 645 C CA . ALA A 1 86 ? -6.687 -5.606 22.114 1.00 97.19 86 ALA A CA 1
ATOM 646 C C . ALA A 1 86 ? -7.318 -6.629 23.076 1.00 97.19 86 ALA A C 1
ATOM 648 O O . ALA A 1 86 ? -6.967 -7.805 23.061 1.00 97.19 86 ALA A O 1
ATOM 649 N N . GLU A 1 87 ? -8.264 -6.201 23.918 1.00 96.75 87 GLU A N 1
ATOM 650 C CA . GLU A 1 87 ? -8.897 -7.074 24.915 1.00 96.75 87 GLU A CA 1
ATOM 651 C C . GLU A 1 87 ? -10.044 -7.917 24.344 1.00 96.75 87 GLU A C 1
ATOM 653 O O . GLU A 1 87 ? -10.305 -9.023 24.821 1.00 96.75 87 GLU A O 1
ATOM 658 N N . ARG A 1 88 ? -10.790 -7.382 23.369 1.00 96.50 88 ARG A N 1
ATOM 659 C CA . ARG A 1 88 ? -12.063 -7.966 22.903 1.00 96.50 88 ARG A CA 1
ATOM 660 C C . ARG A 1 88 ? -12.050 -8.399 21.439 1.00 96.50 88 ARG A C 1
ATOM 662 O O . ARG A 1 88 ? -13.086 -8.870 20.960 1.00 96.50 88 ARG A O 1
ATOM 669 N N . GLY A 1 89 ? -10.921 -8.251 20.750 1.00 95.62 89 GLY A N 1
ATOM 670 C CA . GLY A 1 89 ? -10.759 -8.576 19.337 1.00 95.62 89 GLY A CA 1
ATOM 671 C C . GLY A 1 89 ? -11.588 -7.674 18.425 1.00 95.62 89 GLY A C 1
ATOM 672 O O . GLY A 1 89 ? -11.919 -6.542 18.771 1.00 95.62 89 GLY A O 1
ATOM 673 N N . ALA A 1 90 ? -11.946 -8.188 17.246 1.00 96.50 90 ALA A N 1
ATOM 674 C CA . ALA A 1 90 ? -12.639 -7.414 16.220 1.00 96.50 90 ALA A CA 1
ATOM 675 C C . ALA A 1 90 ? -14.053 -6.962 16.648 1.00 96.50 90 ALA A C 1
ATOM 677 O O . ALA A 1 90 ? -14.859 -7.773 17.115 1.00 96.50 90 ALA A O 1
ATOM 678 N N . ARG A 1 91 ? -14.391 -5.679 16.448 1.00 97.44 91 ARG A N 1
ATOM 679 C CA . ARG A 1 91 ? -15.663 -5.070 16.891 1.00 97.44 91 ARG A CA 1
ATOM 680 C C . ARG A 1 91 ? -16.340 -4.246 15.805 1.00 97.44 91 ARG A C 1
ATOM 682 O O . ARG A 1 91 ? -15.690 -3.593 14.996 1.00 97.44 91 ARG A O 1
ATOM 689 N N . PHE A 1 92 ? -17.669 -4.213 15.833 1.00 96.88 92 PHE A N 1
ATOM 690 C CA . PHE A 1 92 ? -18.441 -3.249 15.046 1.00 96.88 92 PHE A CA 1
ATOM 691 C C . PHE A 1 92 ? -18.385 -1.855 15.682 1.00 96.88 92 PHE A C 1
ATOM 693 O O . PHE A 1 92 ? -18.255 -1.725 16.900 1.00 96.88 92 PHE A O 1
ATOM 700 N N . PHE A 1 93 ? -18.582 -0.803 14.886 1.00 95.56 93 PHE A N 1
ATOM 701 C CA . PHE A 1 93 ? -18.577 0.583 15.375 1.00 95.56 93 PHE A CA 1
ATOM 702 C C . PHE A 1 93 ? -19.566 0.842 16.521 1.00 95.56 93 PHE A C 1
ATOM 704 O O . PHE A 1 93 ? -19.246 1.551 17.470 1.00 95.56 93 PHE A O 1
ATOM 711 N N . THR A 1 94 ? -20.746 0.215 16.496 1.00 94.25 94 THR A N 1
ATOM 712 C CA . THR A 1 94 ? -21.730 0.328 17.587 1.00 94.25 94 THR A CA 1
ATOM 713 C C . THR A 1 94 ? -21.194 -0.168 18.927 1.00 94.25 94 THR A C 1
ATOM 715 O O . THR A 1 94 ? -21.570 0.373 19.960 1.00 94.25 94 THR A O 1
ATOM 718 N N . GLN A 1 95 ? -20.302 -1.159 18.911 1.00 95.75 95 GLN A N 1
ATOM 719 C CA . GLN A 1 95 ? -19.641 -1.679 20.104 1.00 95.75 95 GLN A CA 1
ATOM 720 C C . GLN A 1 95 ? -18.457 -0.797 20.515 1.00 95.75 95 GLN A C 1
ATOM 722 O O . GLN A 1 95 ? -18.230 -0.625 21.705 1.00 95.75 95 GLN A O 1
ATOM 727 N N . LEU A 1 96 ? -17.738 -0.196 19.558 1.00 95.81 96 LEU A N 1
ATOM 728 C CA . LEU A 1 96 ? -16.651 0.751 19.850 1.00 95.81 96 LEU A CA 1
ATOM 729 C C . LEU A 1 96 ? -17.135 1.994 20.608 1.00 95.81 96 LEU A C 1
ATOM 731 O O . LEU A 1 96 ? -16.371 2.585 21.364 1.00 95.81 96 LEU A O 1
ATOM 735 N N . ARG A 1 97 ? -18.416 2.360 20.485 1.00 94.75 97 ARG A N 1
ATOM 736 C CA . ARG A 1 97 ? -19.026 3.430 21.293 1.00 94.75 97 ARG A CA 1
ATOM 737 C C . ARG A 1 97 ? -18.958 3.174 22.799 1.00 94.75 97 ARG A C 1
ATOM 739 O O . ARG A 1 97 ? -18.963 4.126 23.570 1.00 94.75 97 ARG A O 1
ATOM 746 N N . GLU A 1 98 ? -18.882 1.913 23.224 1.00 94.81 98 GLU A N 1
ATOM 747 C CA . GLU A 1 98 ? -18.699 1.562 24.637 1.00 94.81 98 GLU A CA 1
ATOM 748 C C . GLU A 1 98 ? -17.309 1.977 25.154 1.00 94.81 98 GLU A C 1
ATOM 750 O O . GLU A 1 98 ? -17.155 2.167 26.357 1.00 94.81 98 GLU A O 1
ATOM 755 N N . ALA A 1 99 ? -16.313 2.140 24.270 1.00 93.06 99 ALA A N 1
ATOM 756 C CA . ALA A 1 99 ? -14.952 2.535 24.639 1.00 93.06 99 ALA A CA 1
ATOM 757 C C . ALA A 1 99 ? -14.881 4.007 25.065 1.00 93.06 99 ALA A C 1
ATOM 759 O O . ALA A 1 99 ? -14.139 4.355 25.977 1.00 93.06 99 ALA A O 1
ATOM 760 N N . ALA A 1 100 ? -15.685 4.863 24.430 1.00 94.06 100 ALA A N 1
ATOM 761 C CA . ALA A 1 100 ? -15.748 6.292 24.716 1.00 94.06 100 ALA A CA 1
ATOM 762 C C . ALA A 1 100 ? -17.213 6.766 24.816 1.00 94.06 100 ALA A C 1
ATOM 764 O O . ALA A 1 100 ? -17.705 7.439 23.910 1.00 94.06 100 ALA A O 1
ATOM 765 N N . PRO A 1 101 ? -17.929 6.461 25.920 1.00 92.69 101 PRO A N 1
ATOM 766 C CA . PRO A 1 101 ? -19.363 6.752 26.048 1.00 92.69 101 PRO A CA 1
ATOM 767 C C . PRO A 1 101 ? -19.730 8.239 25.962 1.00 92.69 101 PRO A C 1
ATOM 769 O O . PRO A 1 101 ? -20.879 8.568 25.677 1.00 92.69 101 PRO A O 1
ATOM 772 N N . GLN A 1 102 ? -18.768 9.123 26.243 1.00 93.06 102 GLN A N 1
ATOM 773 C CA . GLN A 1 102 ? -18.948 10.577 26.217 1.00 93.06 102 GLN A CA 1
ATOM 774 C C . GLN A 1 102 ? -18.602 11.207 24.861 1.00 93.06 102 GLN A C 1
ATOM 776 O O . GLN A 1 102 ? -18.914 12.376 24.646 1.00 93.06 102 GLN A O 1
ATOM 781 N N . ALA A 1 103 ? -17.966 10.459 23.953 1.00 94.94 103 ALA A N 1
ATOM 782 C CA . ALA A 1 103 ? -17.596 10.955 22.635 1.00 94.94 103 ALA A CA 1
ATOM 783 C C . ALA A 1 103 ? -18.793 10.921 21.677 1.00 94.94 103 ALA A C 1
ATOM 785 O O . ALA A 1 103 ? -19.625 10.007 21.694 1.00 94.94 103 ALA A O 1
ATOM 786 N N . THR A 1 104 ? -18.864 11.910 20.794 1.00 95.12 104 THR A N 1
ATOM 787 C CA . THR A 1 104 ? -19.795 11.893 19.665 1.00 95.12 104 THR A CA 1
ATOM 788 C C . THR A 1 104 ? -19.378 10.844 18.630 1.00 95.12 104 THR A C 1
ATOM 790 O O . THR A 1 104 ? -18.206 10.483 18.520 1.00 95.12 104 THR A O 1
ATOM 793 N N . ASP A 1 105 ? -20.325 10.389 17.799 1.00 93.75 105 ASP A N 1
ATOM 794 C CA . ASP A 1 105 ? -20.009 9.470 16.692 1.00 93.75 105 ASP A CA 1
ATOM 795 C C . ASP A 1 105 ? -18.954 10.056 15.739 1.00 93.75 105 ASP A C 1
ATOM 797 O O . ASP A 1 105 ? -18.155 9.313 15.180 1.00 93.75 105 ASP A O 1
ATOM 801 N N . THR A 1 106 ? -18.927 11.380 15.568 1.00 93.81 106 THR A N 1
ATOM 802 C CA . THR A 1 106 ? -17.948 12.075 14.723 1.00 93.81 106 THR A CA 1
ATOM 803 C C . THR A 1 106 ? -16.546 12.062 15.332 1.00 93.81 106 THR A C 1
ATOM 805 O O . THR A 1 106 ? -15.582 11.822 14.609 1.00 93.81 106 THR A O 1
ATOM 808 N N . GLU A 1 107 ? -16.415 12.297 16.640 1.00 96.19 107 GLU A N 1
ATOM 809 C CA . GLU A 1 107 ? -15.122 12.238 17.340 1.00 96.19 107 GLU A CA 1
ATOM 810 C C . GLU A 1 107 ? -14.579 10.808 17.358 1.00 96.19 107 GLU A C 1
ATOM 812 O O . GLU A 1 107 ? -13.415 10.590 17.029 1.00 96.19 107 GLU A O 1
ATOM 817 N N . LEU A 1 108 ? -15.442 9.826 17.646 1.00 96.94 108 LEU A N 1
ATOM 818 C CA . LEU A 1 108 ? -15.074 8.412 17.622 1.00 96.94 108 LEU A CA 1
ATOM 819 C C . LEU A 1 108 ? -14.653 7.960 16.218 1.00 96.94 108 LEU A C 1
ATOM 821 O O . LEU A 1 108 ? -13.649 7.270 16.068 1.00 96.94 108 LEU A O 1
ATOM 825 N N . LEU A 1 109 ? -15.401 8.359 15.184 1.00 96.25 109 LEU A N 1
ATOM 826 C CA . LEU A 1 109 ? -15.079 8.036 13.796 1.00 96.25 109 LEU A CA 1
ATOM 827 C C . LEU A 1 109 ? -13.770 8.696 13.348 1.00 96.25 109 LEU A C 1
ATOM 829 O O . LEU A 1 109 ? -12.977 8.043 12.677 1.00 96.25 109 LEU A O 1
ATOM 833 N N . THR A 1 110 ? -13.527 9.952 13.731 1.00 96.19 110 THR A N 1
ATOM 834 C CA . THR A 1 110 ? -12.255 10.643 13.460 1.00 96.19 110 THR A CA 1
ATOM 835 C C . THR A 1 110 ? -11.090 9.890 14.099 1.00 96.19 110 THR A C 1
ATOM 837 O O . THR A 1 110 ? -10.165 9.503 13.392 1.00 96.19 110 THR A O 1
ATOM 840 N N . ALA A 1 111 ? -11.179 9.574 15.397 1.00 97.44 111 ALA A N 1
ATOM 841 C CA . ALA A 1 111 ? -10.127 8.846 16.105 1.00 97.44 111 ALA A CA 1
ATOM 842 C C . ALA A 1 111 ? -9.874 7.447 15.516 1.00 97.44 111 ALA A C 1
ATOM 844 O O . ALA A 1 111 ? -8.731 7.006 15.402 1.00 97.44 111 ALA A O 1
ATOM 845 N N . LEU A 1 112 ? -10.937 6.756 15.095 1.00 97.75 112 LEU A N 1
ATOM 846 C CA . LEU A 1 112 ? -10.836 5.469 14.414 1.00 97.75 112 LEU A CA 1
ATOM 847 C C . LEU A 1 112 ? -10.080 5.588 13.083 1.00 97.75 112 LEU A C 1
ATOM 849 O O . LEU A 1 112 ? -9.200 4.776 12.809 1.00 97.75 112 LEU A O 1
ATOM 853 N N . TRP A 1 113 ? -10.384 6.601 12.271 1.00 97.69 113 TRP A N 1
ATOM 854 C CA . TRP A 1 113 ? -9.692 6.826 11.002 1.00 97.69 113 TRP A CA 1
ATOM 855 C C . TRP A 1 113 ? -8.250 7.308 11.181 1.00 97.69 113 TRP A C 1
ATOM 857 O O . TRP A 1 113 ? -7.396 6.901 10.399 1.00 97.69 113 TRP A O 1
ATOM 867 N N . ASP A 1 114 ?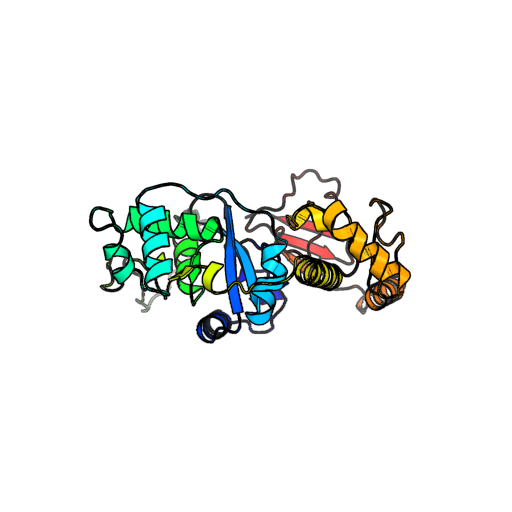 -7.940 8.072 12.231 1.00 97.44 114 ASP A N 1
ATOM 868 C CA . ASP A 1 114 ? -6.553 8.401 12.582 1.00 97.44 114 ASP A CA 1
ATOM 869 C C . ASP A 1 114 ? -5.738 7.127 12.853 1.00 97.44 114 ASP A C 1
ATOM 871 O O . ASP A 1 114 ? -4.626 6.977 12.345 1.00 97.44 114 ASP A O 1
ATOM 875 N N . LEU A 1 115 ? -6.308 6.168 13.598 1.00 98.00 115 LEU A N 1
ATOM 876 C CA . LEU A 1 115 ? -5.683 4.863 13.847 1.00 98.00 115 LEU A CA 1
ATOM 877 C C . LEU A 1 115 ? -5.519 4.039 12.563 1.00 98.00 115 LEU A C 1
ATOM 879 O O . LEU A 1 115 ? -4.505 3.358 12.391 1.00 98.00 115 LEU A O 1
ATOM 883 N N . VAL A 1 116 ? -6.493 4.100 11.649 1.00 98.00 116 VAL A N 1
ATOM 884 C CA . VAL A 1 116 ? -6.385 3.461 10.329 1.00 98.00 116 VAL A CA 1
ATOM 885 C C . VAL A 1 116 ? -5.229 4.070 9.546 1.00 98.00 116 VAL A C 1
ATOM 887 O O . VAL A 1 116 ? -4.393 3.333 9.028 1.00 98.00 116 VAL A O 1
ATOM 890 N N . TRP A 1 117 ? -5.127 5.400 9.486 1.00 97.50 117 TRP A N 1
ATOM 891 C CA . TRP A 1 117 ? -4.055 6.079 8.761 1.00 97.50 117 TRP A CA 1
ATOM 892 C C . TRP A 1 117 ? -2.680 5.878 9.386 1.00 97.50 117 TRP A C 1
ATOM 894 O O . TRP A 1 117 ? -1.707 5.794 8.643 1.00 97.50 117 TRP A O 1
ATOM 904 N N . ALA A 1 118 ? -2.595 5.692 10.700 1.00 96.88 118 ALA A N 1
ATOM 905 C CA . ALA A 1 118 ? -1.375 5.254 11.377 1.00 96.88 118 ALA A CA 1
ATOM 906 C C . ALA A 1 118 ? -1.003 3.783 11.086 1.00 96.88 118 ALA A C 1
ATOM 908 O O . ALA A 1 118 ? 0.089 3.329 11.430 1.00 96.88 118 ALA A O 1
ATOM 909 N N . GLY A 1 119 ? -1.894 3.028 10.434 1.00 96.44 119 GLY A N 1
ATOM 910 C CA . GLY A 1 119 ? -1.707 1.615 10.122 1.00 96.44 119 GLY A CA 1
ATOM 911 C C . GLY A 1 119 ? -1.846 0.699 11.341 1.00 96.44 119 GLY A C 1
ATOM 912 O O . GLY A 1 119 ? -1.282 -0.395 11.333 1.00 96.44 119 GLY A O 1
ATOM 913 N N . GLU A 1 120 ? -2.552 1.149 12.385 1.00 96.94 120 GLU A N 1
ATOM 914 C CA . GLU A 1 120 ? -2.801 0.392 13.621 1.00 96.94 120 GLU A CA 1
ATOM 915 C C . GLU A 1 120 ? -4.107 -0.403 13.572 1.00 96.94 120 GLU A C 1
ATOM 917 O O . GLU A 1 120 ? -4.190 -1.485 14.151 1.00 96.94 120 GLU A O 1
ATOM 922 N N . VAL A 1 121 ? -5.123 0.121 12.883 1.00 97.81 121 VAL A N 1
ATOM 923 C CA . VAL A 1 121 ? -6.458 -0.483 12.780 1.00 97.81 121 VAL A CA 1
ATOM 924 C C . VAL A 1 121 ? -6.784 -0.809 11.322 1.00 97.81 121 VAL A C 1
ATOM 926 O O . VAL A 1 121 ? -6.440 -0.059 10.409 1.00 97.81 121 VAL A O 1
ATOM 929 N N . THR A 1 122 ? -7.461 -1.936 11.104 1.00 97.81 122 THR A N 1
ATOM 930 C CA . THR A 1 122 ? -7.963 -2.394 9.798 1.00 97.81 122 THR A CA 1
ATOM 931 C C . THR A 1 122 ? -9.443 -2.793 9.883 1.00 97.81 122 THR A C 1
ATOM 933 O O . THR A 1 122 ? -10.036 -2.760 10.965 1.00 97.81 122 THR A O 1
ATOM 936 N N . ASN A 1 123 ? -10.049 -3.138 8.745 1.00 97.88 123 ASN A N 1
ATOM 937 C CA . ASN A 1 123 ? -11.436 -3.576 8.615 1.00 97.88 123 ASN A CA 1
ATOM 938 C C . ASN A 1 123 ? -11.556 -4.806 7.699 1.00 97.88 123 ASN A C 1
ATOM 940 O O . ASN A 1 123 ? -10.774 -4.963 6.763 1.00 97.88 123 ASN A O 1
ATOM 944 N N . ASP A 1 124 ? -12.588 -5.622 7.904 1.00 95.81 124 ASP A N 1
ATOM 945 C CA . ASP A 1 124 ? -12.898 -6.805 7.084 1.00 95.81 124 ASP A CA 1
ATOM 946 C C . ASP A 1 124 ? -13.496 -6.498 5.691 1.00 95.81 124 ASP A C 1
ATOM 948 O O . ASP A 1 124 ? -13.791 -7.411 4.918 1.00 95.81 124 ASP A O 1
ATOM 952 N N . SER A 1 125 ? -13.659 -5.222 5.333 1.00 96.00 125 SER A N 1
ATOM 953 C CA . SER A 1 125 ? -14.111 -4.761 4.015 1.00 96.00 125 SER A CA 1
ATOM 954 C C . SER A 1 125 ? -13.528 -3.382 3.670 1.00 96.00 125 SER A C 1
ATOM 956 O O . SER A 1 125 ? -13.144 -2.611 4.550 1.00 96.00 125 SER A O 1
ATOM 958 N N . LEU A 1 126 ? -13.498 -3.028 2.377 1.00 96.62 126 LEU A N 1
ATOM 959 C CA . LEU A 1 126 ? -13.198 -1.660 1.928 1.00 96.62 126 LEU A CA 1
ATOM 960 C C . LEU A 1 126 ? -14.448 -0.763 1.877 1.00 96.62 126 LEU A C 1
ATOM 962 O O . LEU A 1 126 ? -14.337 0.431 1.599 1.00 96.62 126 LEU A O 1
ATOM 966 N N . ALA A 1 127 ? -15.641 -1.283 2.172 1.00 95.94 127 ALA A N 1
ATOM 967 C CA . ALA A 1 127 ? -16.874 -0.503 2.236 1.00 95.94 127 ALA A CA 1
ATOM 968 C C . ALA A 1 127 ? -16.772 0.782 3.092 1.00 95.94 127 ALA A C 1
ATOM 970 O O . ALA A 1 127 ? -17.169 1.839 2.584 1.00 95.94 127 ALA A O 1
ATOM 971 N N . PRO A 1 128 ? -16.225 0.769 4.331 1.00 96.44 128 PRO A N 1
ATOM 972 C CA . PRO A 1 128 ? -16.054 2.001 5.104 1.00 96.44 128 PRO A CA 1
ATOM 973 C C . PRO A 1 128 ? -15.077 2.985 4.446 1.00 96.44 128 PRO A C 1
ATOM 975 O O . PRO A 1 128 ? -15.330 4.190 4.467 1.00 96.44 128 PRO A O 1
ATOM 978 N N . LEU A 1 129 ? -14.013 2.494 3.799 1.00 96.88 129 LEU A N 1
ATOM 979 C CA . LEU A 1 129 ? -13.064 3.328 3.056 1.00 96.88 129 LEU A CA 1
ATOM 980 C C . LEU A 1 129 ? -13.730 4.017 1.866 1.00 96.88 129 LEU A C 1
ATOM 982 O O . LEU A 1 129 ? -13.610 5.230 1.707 1.00 96.88 129 LEU A O 1
ATOM 986 N N . ARG A 1 130 ? -14.519 3.288 1.073 1.00 95.81 130 ARG A N 1
ATOM 987 C CA . ARG A 1 130 ? -15.294 3.890 -0.024 1.00 95.81 130 ARG A CA 1
ATOM 988 C C . ARG A 1 130 ? -16.287 4.931 0.479 1.00 95.81 130 ARG A C 1
ATOM 990 O O . ARG A 1 130 ? -16.467 5.966 -0.165 1.00 95.81 130 ARG A O 1
ATOM 997 N N . ALA A 1 131 ? -16.931 4.677 1.618 1.00 95.31 131 ALA A N 1
ATOM 998 C CA . ALA A 1 131 ? -17.850 5.626 2.232 1.00 95.31 131 ALA A CA 1
ATOM 999 C C . ALA A 1 131 ? -17.136 6.907 2.697 1.00 95.31 131 ALA A C 1
ATOM 1001 O O . ALA A 1 131 ? -17.665 8.003 2.493 1.00 95.31 131 ALA A O 1
ATOM 1002 N N . LEU A 1 132 ? -15.927 6.791 3.257 1.00 94.69 132 LEU A N 1
ATOM 1003 C CA . LEU A 1 132 ? -15.089 7.938 3.606 1.00 94.69 132 LEU A CA 1
ATOM 1004 C C . LEU A 1 132 ? -14.709 8.749 2.357 1.00 94.69 132 LEU A C 1
ATOM 1006 O O . LEU A 1 132 ? -14.958 9.952 2.310 1.00 94.69 132 LEU A O 1
ATOM 1010 N N . LEU A 1 133 ? -14.205 8.083 1.313 1.00 93.44 133 LEU A N 1
ATOM 1011 C CA . LEU A 1 133 ? -13.801 8.720 0.052 1.00 93.44 133 LEU A CA 1
ATOM 1012 C C . LEU A 1 133 ? -14.977 9.419 -0.652 1.00 93.44 133 LEU A C 1
ATOM 1014 O O . LEU A 1 133 ? -14.814 10.484 -1.248 1.00 93.44 133 LEU A O 1
ATOM 1018 N N . SER A 1 134 ? -16.180 8.846 -0.556 1.00 89.69 134 SER A N 1
ATOM 1019 C CA . SER A 1 134 ? -17.413 9.414 -1.124 1.00 89.69 134 SER A CA 1
ATOM 1020 C C . SER A 1 134 ? -17.968 10.588 -0.313 1.00 89.69 134 SER A C 1
ATOM 1022 O O . SER A 1 134 ? -18.825 11.319 -0.805 1.00 89.69 134 SER A O 1
ATOM 1024 N N . SER A 1 135 ? -17.492 10.784 0.921 1.00 78.12 135 SER A N 1
ATOM 1025 C CA . SER A 1 135 ? -17.887 11.904 1.783 1.00 78.12 135 SER A CA 1
ATOM 1026 C C . SER A 1 135 ? -17.178 13.211 1.418 1.00 78.12 135 SER A C 1
ATOM 1028 O O . SER A 1 135 ? -17.436 14.234 2.056 1.00 78.12 135 SER A O 1
ATOM 1030 N N . LYS A 1 136 ? -16.327 13.209 0.374 1.00 62.53 136 LYS A N 1
ATOM 1031 C CA . LYS A 1 136 ? -15.809 14.432 -0.250 1.00 62.53 136 LYS A CA 1
ATOM 1032 C C . LYS A 1 136 ? -16.992 15.378 -0.487 1.00 62.53 136 LYS A C 1
ATOM 1034 O O . LYS A 1 136 ? -17.945 14.983 -1.168 1.00 62.53 136 LYS A O 1
ATOM 1039 N N . PRO A 1 137 ? -16.975 16.614 0.051 1.00 45.59 137 PRO A N 1
ATOM 1040 C CA . PRO A 1 137 ? -17.936 17.608 -0.372 1.00 45.59 137 PRO A CA 1
ATOM 1041 C C . PRO A 1 137 ? -17.693 17.756 -1.861 1.00 45.59 137 PRO A C 1
ATOM 1043 O O . PRO A 1 137 ? -16.643 18.250 -2.270 1.00 45.59 137 PRO A O 1
ATOM 1046 N N . SER A 1 138 ? -18.617 17.243 -2.675 1.00 37.31 138 SER A N 1
ATOM 1047 C CA . SER A 1 138 ? -18.565 17.479 -4.102 1.00 37.31 138 SER A CA 1
ATOM 1048 C C . SER A 1 138 ? -18.423 18.988 -4.233 1.00 37.31 138 SER A C 1
ATOM 1050 O O . SER A 1 138 ? -19.346 19.718 -3.848 1.00 37.31 138 SER A O 1
ATOM 1052 N N . GLN A 1 139 ? -17.294 19.463 -4.760 1.00 37.34 139 GLN A N 1
ATOM 1053 C CA . GLN A 1 139 ? -17.337 20.674 -5.548 1.00 37.34 139 GLN A CA 1
ATOM 1054 C C . GLN A 1 139 ? -18.306 20.327 -6.662 1.00 37.34 139 GLN A C 1
ATOM 1056 O O . GLN A 1 139 ? -17.961 19.729 -7.679 1.00 37.34 139 GLN A O 1
ATOM 1061 N N . ARG A 1 140 ? -19.586 20.573 -6.379 1.00 32.94 140 ARG A N 1
ATOM 1062 C CA . ARG A 1 140 ? -20.636 20.587 -7.361 1.00 32.94 140 ARG A CA 1
ATOM 1063 C C . ARG A 1 140 ? -20.235 21.769 -8.208 1.00 32.94 140 ARG A C 1
ATOM 1065 O O . ARG A 1 140 ? -20.609 22.896 -7.911 1.00 32.94 140 ARG A O 1
ATOM 1072 N N . ASN A 1 141 ? -19.388 21.484 -9.192 1.00 32.50 141 ASN A N 1
ATOM 1073 C CA . ASN A 1 141 ? -19.216 22.302 -10.359 1.00 32.50 141 ASN A CA 1
ATOM 1074 C C . ASN A 1 141 ? -20.647 22.509 -10.838 1.00 32.50 141 ASN A C 1
ATOM 1076 O O . ASN A 1 141 ? -21.272 21.606 -11.403 1.00 32.50 141 ASN A O 1
ATOM 1080 N N . GLU A 1 142 ? -21.206 23.668 -10.492 1.00 34.50 142 GLU A N 1
ATOM 1081 C CA . GLU A 1 142 ? -22.273 24.274 -11.251 1.00 34.50 142 GLU A CA 1
ATOM 1082 C C . GLU A 1 142 ? -21.688 24.413 -12.644 1.00 34.50 142 GLU A C 1
ATOM 1084 O O . GLU A 1 142 ? -21.038 25.393 -13.002 1.00 34.50 142 GLU A O 1
ATOM 1089 N N . SER A 1 143 ? -21.847 23.341 -13.411 1.00 35.53 143 SER A N 1
ATOM 1090 C CA . SER A 1 143 ? -21.653 23.334 -14.834 1.00 35.53 143 SER A CA 1
ATOM 1091 C C . SER A 1 143 ? -22.626 24.394 -15.314 1.00 35.53 143 SER A C 1
ATOM 1093 O O . SER A 1 143 ? -23.838 24.175 -15.385 1.00 35.53 143 SER A O 1
ATOM 1095 N N . ARG A 1 144 ? -22.076 25.586 -15.568 1.00 36.41 144 ARG A N 1
ATOM 1096 C CA . ARG A 1 144 ? -22.668 26.588 -16.437 1.00 36.41 144 ARG A CA 1
ATOM 1097 C C . ARG A 1 144 ? -23.052 25.830 -17.689 1.00 36.41 144 ARG A C 1
ATOM 1099 O O . ARG A 1 144 ? -22.218 25.495 -18.522 1.00 36.41 144 ARG A O 1
ATOM 1106 N N . SER A 1 145 ? -24.328 25.487 -17.746 1.00 33.50 145 SER A N 1
ATOM 1107 C CA . SER A 1 145 ? -24.960 24.958 -18.929 1.00 33.50 145 SER A CA 1
ATOM 1108 C C . SER A 1 145 ? -24.749 26.018 -20.001 1.00 33.50 145 SER A C 1
ATOM 1110 O O . SER A 1 145 ? -25.306 27.112 -19.904 1.00 33.50 145 SER A O 1
ATOM 1112 N N . SER A 1 146 ? -23.894 25.740 -20.983 1.00 34.25 146 SER A N 1
ATOM 1113 C CA . SER A 1 146 ? -23.874 26.535 -22.207 1.00 34.25 146 SER A CA 1
ATOM 1114 C C . SER A 1 146 ? -25.262 26.422 -22.844 1.00 34.25 146 SER A C 1
ATOM 1116 O O . SER A 1 146 ? -25.752 25.301 -23.025 1.00 34.25 146 SER A O 1
ATOM 1118 N N . PRO A 1 147 ? -25.936 27.540 -23.158 1.00 36.62 147 PRO A N 1
ATOM 1119 C CA . PRO A 1 147 ? -27.273 27.499 -23.718 1.00 36.62 147 PRO A CA 1
ATOM 1120 C C . PRO A 1 147 ? -27.176 27.024 -25.168 1.00 36.62 147 PRO A C 1
ATOM 1122 O O . PRO A 1 147 ? -26.864 27.796 -26.072 1.00 36.62 147 PRO A O 1
ATOM 1125 N N . THR A 1 148 ? -27.446 25.739 -25.395 1.00 37.47 148 THR A N 1
ATOM 1126 C CA . THR A 1 148 ? -27.727 25.243 -26.743 1.00 37.47 148 THR A CA 1
ATOM 1127 C C . THR A 1 148 ? -29.198 25.513 -27.039 1.00 37.47 148 THR A C 1
ATOM 1129 O O . THR A 1 148 ? -30.113 24.940 -26.452 1.00 37.47 148 THR A O 1
ATOM 1132 N N . TYR A 1 149 ? -29.383 26.478 -27.923 1.00 38.09 149 TYR A N 1
ATOM 1133 C CA . TYR A 1 149 ? -30.579 26.861 -28.662 1.00 38.09 149 TYR A CA 1
ATOM 1134 C C . TYR A 1 149 ? -31.516 25.679 -28.993 1.00 38.09 149 TYR A C 1
ATOM 1136 O O . TYR A 1 149 ? -31.174 24.781 -29.752 1.00 38.09 149 TYR A O 1
ATOM 1144 N N . THR A 1 150 ? -32.752 25.775 -28.485 1.00 38.47 150 THR A N 1
ATOM 1145 C CA . THR A 1 150 ? -34.019 25.287 -29.075 1.00 38.47 150 THR A CA 1
ATOM 1146 C C . THR A 1 150 ? -34.085 23.865 -29.657 1.00 38.47 150 THR A C 1
ATOM 1148 O O . THR A 1 150 ? -33.732 23.639 -30.810 1.00 38.47 150 THR A O 1
ATOM 1151 N N . ARG A 1 151 ? -34.844 22.985 -28.982 1.00 35.97 151 ARG A N 1
ATOM 1152 C CA . ARG A 1 151 ? -36.061 22.395 -29.582 1.00 35.97 151 ARG A CA 1
ATOM 1153 C C . ARG A 1 151 ? -37.000 21.781 -28.542 1.00 35.97 151 ARG A C 1
ATOM 1155 O O . ARG A 1 151 ? -36.605 21.048 -27.646 1.00 35.97 151 ARG A O 1
ATOM 1162 N N . MET A 1 152 ? -38.268 22.125 -28.714 1.00 40.84 152 MET A N 1
ATOM 1163 C CA . MET A 1 152 ? -39.448 21.688 -27.977 1.00 40.84 152 MET A CA 1
ATOM 1164 C C . MET A 1 152 ? -39.726 20.195 -28.245 1.00 40.84 152 MET A C 1
ATOM 1166 O O . MET A 1 152 ? -39.773 19.788 -29.403 1.00 40.84 152 MET A O 1
ATOM 1170 N N . GLY A 1 153 ? -39.959 19.388 -27.204 1.00 35.28 153 GLY A N 1
ATOM 1171 C CA . GLY A 1 153 ? -40.353 17.979 -27.343 1.00 35.28 153 GLY A CA 1
ATOM 1172 C C . GLY A 1 153 ? -40.735 17.340 -26.003 1.00 35.28 153 GLY A C 1
ATOM 1173 O O . GLY A 1 153 ? -40.023 17.469 -25.020 1.00 35.28 153 GLY A O 1
ATOM 1174 N N . ARG A 1 154 ? -41.914 16.718 -25.951 1.00 39.84 154 ARG A N 1
ATOM 1175 C CA . ARG A 1 154 ? -42.686 16.288 -24.767 1.00 39.84 154 ARG A CA 1
ATOM 1176 C C . ARG A 1 154 ? -42.267 14.926 -24.169 1.00 39.84 154 ARG A C 1
ATOM 1178 O O . ARG A 1 154 ? -42.054 14.009 -24.946 1.00 39.84 154 ARG A O 1
ATOM 1185 N N . ARG A 1 155 ? -42.465 14.790 -22.834 1.00 39.78 155 ARG A N 1
ATOM 1186 C CA . ARG A 1 155 ? -42.743 13.564 -22.009 1.00 39.78 155 ARG A CA 1
ATOM 1187 C C . ARG A 1 155 ? -41.590 12.524 -21.982 1.00 39.78 155 ARG A C 1
ATOM 1189 O O . ARG A 1 155 ? -40.903 12.361 -22.965 1.00 39.78 155 ARG A O 1
ATOM 1196 N N . SER A 1 156 ? -41.254 11.791 -20.915 1.00 36.78 156 SER A N 1
ATOM 1197 C CA . SER A 1 156 ? -42.008 11.241 -19.778 1.00 36.78 156 SER A CA 1
ATOM 1198 C C . SER A 1 156 ? -41.025 10.620 -18.759 1.00 36.78 156 SER A C 1
ATOM 1200 O O . SER A 1 156 ? -40.010 10.069 -19.155 1.00 36.78 156 SER A O 1
ATOM 1202 N N . GLY A 1 157 ? -41.379 10.681 -17.469 1.00 44.44 157 GLY A N 1
ATOM 1203 C CA . GLY A 1 157 ? -41.118 9.680 -16.419 1.00 44.44 157 GLY A CA 1
ATOM 1204 C C . GLY A 1 157 ? -39.748 8.999 -16.278 1.00 44.44 157 GLY A C 1
ATOM 1205 O O . GLY A 1 157 ? -39.521 7.969 -16.890 1.00 44.44 157 GLY A O 1
ATOM 1206 N N . ALA A 1 158 ? -38.959 9.443 -15.294 1.00 40.12 158 ALA A N 1
ATOM 1207 C CA . ALA A 1 158 ? -38.217 8.563 -14.380 1.00 40.12 158 ALA A CA 1
ATOM 1208 C C . ALA A 1 158 ? -37.780 9.367 -13.141 1.00 40.12 158 ALA A C 1
ATOM 1210 O O . ALA A 1 158 ? -36.760 10.050 -13.127 1.00 40.12 158 ALA A O 1
ATOM 1211 N N . ARG A 1 159 ? -38.605 9.328 -12.090 1.00 47.41 159 ARG A N 1
ATOM 1212 C CA . ARG A 1 159 ? -38.140 9.544 -10.711 1.00 47.41 159 ARG A CA 1
ATOM 1213 C C . ARG A 1 159 ? -37.477 8.245 -10.264 1.00 47.41 159 ARG A C 1
ATOM 1215 O O . ARG A 1 159 ? -38.072 7.217 -10.555 1.00 47.41 159 ARG A O 1
ATOM 1222 N N . LEU A 1 160 ? -36.338 8.341 -9.563 1.00 43.84 160 LEU A N 1
ATOM 1223 C CA . LEU A 1 160 ? -35.638 7.379 -8.669 1.00 43.84 160 LEU A CA 1
ATOM 1224 C C . LEU A 1 160 ? -34.128 7.668 -8.842 1.00 43.84 160 LEU A C 1
ATOM 1226 O O . LEU A 1 160 ? -33.672 7.749 -9.969 1.00 43.84 160 LEU A O 1
ATOM 1230 N N . MET A 1 161 ? -33.260 7.914 -7.865 1.00 43.28 161 MET A N 1
ATOM 1231 C CA . MET A 1 161 ? -33.257 7.880 -6.405 1.00 43.28 161 MET A CA 1
ATOM 1232 C C . MET A 1 161 ? -32.302 9.008 -5.970 1.00 43.28 161 MET A C 1
ATOM 1234 O O . MET A 1 161 ? -31.104 8.929 -6.225 1.00 43.28 161 MET A O 1
ATOM 1238 N N . ARG A 1 162 ? -32.800 10.075 -5.332 1.00 39.72 162 ARG A N 1
ATOM 1239 C CA . ARG A 1 162 ? -31.918 10.977 -4.575 1.00 39.72 162 ARG A CA 1
ATOM 1240 C C . ARG A 1 162 ? -31.713 10.336 -3.210 1.00 39.72 162 ARG A C 1
ATOM 1242 O O . ARG A 1 162 ? -32.667 10.250 -2.436 1.00 39.72 162 ARG A O 1
ATOM 1249 N N . SER A 1 163 ? -30.501 9.862 -2.943 1.00 40.50 163 SER A N 1
ATOM 1250 C CA . SER A 1 163 ? -30.070 9.445 -1.614 1.00 40.50 163 SER A CA 1
ATOM 1251 C C . SER A 1 163 ? -30.282 10.613 -0.651 1.00 40.50 163 SER A C 1
ATOM 1253 O O . SER A 1 163 ? -29.707 11.693 -0.787 1.00 40.50 163 SER A O 1
ATOM 1255 N N . ARG A 1 164 ? -31.201 10.425 0.295 1.00 42.34 164 ARG A N 1
ATOM 1256 C CA . ARG A 1 164 ? -31.409 11.363 1.394 1.00 42.34 164 ARG A CA 1
ATOM 1257 C C . ARG A 1 164 ? -30.171 11.321 2.283 1.00 42.34 164 ARG A C 1
ATOM 1259 O O . ARG A 1 164 ? -29.930 10.322 2.955 1.00 42.34 164 ARG A O 1
ATOM 1266 N N . ALA A 1 165 ? -29.425 12.419 2.298 1.00 46.19 165 ALA A N 1
ATOM 1267 C CA . ALA A 1 165 ? -28.515 12.731 3.385 1.00 46.19 165 ALA A CA 1
ATOM 1268 C C . ALA A 1 165 ? -29.295 12.701 4.714 1.00 46.19 165 ALA A C 1
ATOM 1270 O O . ALA A 1 165 ? -30.362 13.309 4.814 1.00 46.19 165 ALA A O 1
ATOM 1271 N N . GLY A 1 166 ? -28.776 11.979 5.712 1.00 47.19 166 GLY A N 1
ATOM 1272 C CA . GLY A 1 166 ? -29.193 12.142 7.109 1.00 47.19 166 GLY A CA 1
ATOM 1273 C C . GLY A 1 166 ? -30.020 11.028 7.757 1.00 47.19 166 GLY A C 1
ATOM 1274 O O . GLY A 1 166 ? -30.633 11.289 8.786 1.00 47.19 166 GLY A O 1
ATOM 1275 N N . THR A 1 167 ? -30.044 9.794 7.238 1.00 41.16 167 THR A N 1
ATOM 1276 C CA . THR A 1 167 ? -30.572 8.676 8.048 1.00 41.16 167 THR A CA 1
ATOM 1277 C C . THR A 1 167 ? -29.418 8.041 8.814 1.00 41.16 167 THR A C 1
ATOM 1279 O O . THR A 1 167 ? -28.631 7.298 8.234 1.00 41.16 167 THR A O 1
ATOM 1282 N N . VAL A 1 168 ? -29.297 8.358 10.106 1.00 45.94 168 VAL A N 1
ATOM 1283 C CA . VAL A 1 168 ? -28.440 7.608 11.034 1.00 45.94 168 VAL A CA 1
ATOM 1284 C C . VAL A 1 168 ? -28.976 6.178 11.048 1.00 45.94 168 VAL A C 1
ATOM 1286 O O . VAL A 1 168 ? -30.045 5.904 11.594 1.00 45.94 168 VAL A O 1
ATOM 1289 N N . SER A 1 169 ? -28.289 5.273 10.353 1.00 53.91 169 SER A N 1
ATOM 1290 C CA . SER A 1 169 ? -28.579 3.848 10.454 1.00 53.91 169 SER A CA 1
ATOM 1291 C C . SER A 1 169 ? -28.374 3.433 11.909 1.00 53.91 169 SER A C 1
ATOM 1293 O O . SER A 1 169 ? -27.426 3.888 12.548 1.00 53.91 169 SER A O 1
ATOM 1295 N N . ARG A 1 170 ? -29.199 2.518 12.437 1.00 58.12 170 ARG A N 1
ATOM 1296 C CA . ARG A 1 170 ? -28.962 1.893 13.759 1.00 58.12 170 ARG A CA 1
ATOM 1297 C C . ARG A 1 170 ? -27.576 1.230 13.873 1.00 58.12 170 ARG A C 1
ATOM 1299 O O . ARG A 1 170 ? -27.171 0.858 14.965 1.00 58.12 170 ARG A O 1
ATOM 1306 N N . VAL A 1 171 ? -26.879 1.077 12.748 1.00 68.56 171 VAL A N 1
ATOM 1307 C CA . VAL A 1 171 ? -25.566 0.444 12.593 1.00 68.56 171 VAL A CA 1
ATOM 1308 C C . VAL A 1 171 ? -24.401 1.451 12.716 1.00 68.56 171 VAL A C 1
ATOM 1310 O O . VAL A 1 171 ? -23.253 1.034 12.796 1.00 68.56 171 VAL A O 1
ATOM 1313 N N . GLY A 1 172 ? -24.671 2.762 12.797 1.00 78.81 172 GLY A N 1
ATOM 1314 C CA . GLY A 1 172 ? -23.645 3.816 12.832 1.00 78.81 172 GLY A CA 1
ATOM 1315 C C . GLY A 1 172 ? -23.406 4.484 11.466 1.00 78.81 172 GLY A C 1
ATOM 1316 O O . GLY A 1 172 ? -24.152 4.227 10.512 1.00 78.81 172 GLY A O 1
ATOM 1317 N N . PRO A 1 173 ? -22.412 5.387 11.357 1.00 91.19 173 PRO A N 1
ATOM 1318 C CA . PRO A 1 173 ? -22.075 6.061 10.106 1.00 91.19 173 PRO A CA 1
ATOM 1319 C C . PRO A 1 173 ? -21.548 5.060 9.056 1.00 91.19 173 PRO A C 1
ATOM 1321 O O . PRO A 1 173 ? -20.842 4.121 9.421 1.00 91.19 173 PRO A O 1
ATOM 1324 N N . PRO A 1 174 ? -21.811 5.257 7.747 1.00 93.31 174 PRO A N 1
ATOM 1325 C CA . PRO A 1 174 ? -21.335 4.347 6.696 1.00 93.31 174 PRO A CA 1
ATOM 1326 C C . PRO A 1 174 ? -19.813 4.133 6.684 1.00 93.31 174 PRO A C 1
ATOM 1328 O O . PRO A 1 174 ? -19.355 3.021 6.448 1.00 93.31 174 PRO A O 1
ATOM 1331 N N . ALA A 1 175 ? -19.032 5.170 7.005 1.00 95.19 175 ALA A N 1
ATOM 1332 C CA . ALA A 1 175 ? -17.572 5.091 7.120 1.00 95.19 175 ALA A CA 1
ATOM 1333 C C . ALA A 1 175 ? -17.079 4.360 8.387 1.00 95.19 175 ALA A C 1
ATOM 1335 O O . ALA A 1 175 ? -15.878 4.181 8.552 1.00 95.19 175 ALA A O 1
ATOM 1336 N N . GLY A 1 176 ? -17.989 3.950 9.277 1.00 94.81 176 GLY A N 1
ATOM 1337 C CA . GLY A 1 176 ? -17.728 3.090 10.435 1.00 94.81 176 GLY A CA 1
ATOM 1338 C C . GLY A 1 176 ? -18.223 1.648 10.247 1.00 94.81 176 GLY A C 1
ATOM 1339 O O . GLY A 1 176 ? -18.163 0.858 11.185 1.00 94.81 176 GLY A O 1
ATOM 1340 N N . ALA A 1 177 ? -18.756 1.284 9.078 1.00 94.06 177 ALA A N 1
ATOM 1341 C CA . ALA A 1 177 ? -19.283 -0.060 8.838 1.00 94.06 177 ALA A CA 1
ATOM 1342 C C . ALA A 1 177 ? -18.190 -1.151 8.884 1.00 94.06 177 ALA A C 1
ATOM 1344 O O . ALA A 1 177 ? -17.003 -0.866 8.741 1.00 94.06 177 ALA A O 1
ATOM 1345 N N . GLY A 1 178 ? -18.605 -2.409 9.055 1.00 94.12 178 GLY A N 1
ATOM 1346 C CA . GLY A 1 178 ? -17.700 -3.565 9.120 1.00 94.12 178 GLY A CA 1
ATOM 1347 C C . GLY A 1 178 ? -17.135 -3.830 10.517 1.00 94.12 178 GLY A C 1
ATOM 1348 O O . GLY A 1 178 ? -17.540 -3.198 11.502 1.00 94.12 178 GLY A O 1
ATOM 1349 N N . ARG A 1 179 ? -16.236 -4.809 10.603 1.00 96.31 179 ARG A N 1
ATOM 1350 C CA . ARG A 1 179 ? -15.540 -5.192 11.835 1.00 96.31 179 ARG A CA 1
ATOM 1351 C C . ARG A 1 179 ? -14.145 -4.598 11.829 1.00 96.31 179 ARG A C 1
ATOM 1353 O O . ARG A 1 179 ? -13.358 -4.866 10.931 1.00 96.31 179 ARG A O 1
ATOM 1360 N N . TRP A 1 180 ? -13.848 -3.831 12.865 1.00 97.81 180 TRP A N 1
ATOM 1361 C CA . TRP A 1 180 ? -12.561 -3.188 13.076 1.00 97.81 180 TRP A CA 1
ATOM 1362 C C . TRP A 1 180 ? -11.698 -4.043 13.991 1.00 97.81 180 TRP A C 1
ATOM 1364 O O . TRP A 1 180 ? -12.193 -4.511 15.014 1.00 97.81 180 TRP A O 1
ATOM 1374 N N . SER A 1 181 ? -10.430 -4.233 13.646 1.00 97.56 181 SER A N 1
ATOM 1375 C CA . SER A 1 181 ? -9.461 -5.003 14.435 1.00 97.56 181 SER A CA 1
ATOM 1376 C C . SER A 1 181 ? -8.096 -4.328 14.429 1.00 97.56 181 SER A C 1
ATOM 1378 O O . SER A 1 181 ? -7.806 -3.514 13.547 1.00 97.56 181 SER A O 1
ATOM 1380 N N . LEU A 1 182 ? -7.243 -4.668 15.398 1.00 97.62 182 LEU A N 1
ATOM 1381 C CA . LEU A 1 182 ? -5.856 -4.221 15.370 1.00 97.62 182 LEU A CA 1
ATOM 1382 C C . LEU A 1 182 ? -5.079 -4.983 14.300 1.00 97.62 182 LEU A C 1
ATOM 1384 O O . LEU A 1 182 ? -5.241 -6.188 14.116 1.00 97.62 182 LEU A O 1
ATOM 1388 N N . VAL A 1 183 ? -4.190 -4.275 13.613 1.00 96.06 183 VAL A N 1
ATOM 1389 C CA . VAL A 1 183 ? -3.246 -4.875 12.663 1.00 96.06 183 VAL A CA 1
ATOM 1390 C C . VAL A 1 183 ? -2.211 -5.728 13.401 1.00 96.06 183 VAL A C 1
ATOM 1392 O O . VAL A 1 183 ? -1.747 -6.722 12.851 1.00 96.06 183 VAL A O 1
ATOM 1395 N N . SER A 1 184 ? -1.880 -5.386 14.653 1.00 93.06 184 SER A N 1
ATOM 1396 C CA . SER A 1 184 ? -0.969 -6.173 15.495 1.00 93.06 184 SER A CA 1
ATOM 1397 C C . SER A 1 184 ? -1.469 -7.591 15.754 1.00 93.06 184 SER A C 1
ATOM 1399 O O . SER A 1 184 ? -0.650 -8.493 15.857 1.00 93.06 184 SER A O 1
ATOM 1401 N N . ASP A 1 185 ? -2.786 -7.805 15.799 1.00 91.19 185 ASP A N 1
ATOM 1402 C CA . ASP A 1 185 ? -3.373 -9.134 16.027 1.00 91.19 185 ASP A CA 1
ATOM 1403 C C . ASP A 1 185 ? -3.197 -10.052 14.807 1.00 91.19 185 ASP A C 1
ATOM 1405 O O . ASP A 1 185 ? -3.259 -11.274 14.919 1.00 91.19 185 ASP A O 1
ATOM 1409 N N . LEU A 1 186 ? -2.984 -9.453 13.630 1.00 88.00 186 LEU A N 1
ATOM 1410 C CA . LEU A 1 186 ? -2.716 -10.144 12.369 1.00 88.00 186 LEU A CA 1
ATOM 1411 C C . LEU A 1 186 ? -1.211 -10.301 12.107 1.00 88.00 186 LEU A C 1
ATOM 1413 O O . LEU A 1 186 ? -0.815 -10.995 11.170 1.00 88.00 186 LEU A O 1
ATOM 1417 N N . ALA A 1 187 ? -0.368 -9.635 12.898 1.00 76.69 187 ALA A N 1
ATOM 1418 C CA . ALA A 1 187 ? 1.075 -9.737 12.792 1.00 76.69 187 ALA A CA 1
ATOM 1419 C C . ALA A 1 187 ? 1.558 -10.962 13.582 1.00 76.69 187 ALA A C 1
ATOM 1421 O O . ALA A 1 187 ? 1.340 -11.072 14.784 1.00 76.69 187 ALA A O 1
ATOM 1422 N N . ALA A 1 188 ? 2.228 -11.885 12.897 1.00 77.94 188 ALA A N 1
ATOM 1423 C CA . ALA A 1 188 ? 2.967 -12.970 13.532 1.00 77.94 188 ALA A CA 1
ATOM 1424 C C . ALA A 1 188 ? 4.417 -12.545 13.808 1.00 77.94 188 ALA A C 1
ATOM 1426 O O . ALA A 1 188 ? 4.967 -11.699 13.096 1.00 77.94 188 ALA A O 1
ATOM 1427 N N . ASP A 1 189 ? 5.052 -13.181 14.794 1.00 81.69 189 ASP A N 1
ATOM 1428 C CA . ASP A 1 189 ? 6.485 -13.025 15.036 1.00 81.69 189 ASP A CA 1
ATOM 1429 C C . ASP A 1 189 ? 7.272 -13.605 13.854 1.00 81.69 189 ASP A C 1
ATOM 1431 O O . ASP A 1 189 ? 7.371 -14.820 13.676 1.00 81.69 189 ASP A O 1
ATOM 1435 N N . VAL A 1 190 ? 7.833 -12.720 13.033 1.00 88.31 190 VAL A N 1
ATOM 1436 C CA . VAL A 1 190 ? 8.728 -13.066 11.924 1.00 88.31 190 VAL A CA 1
ATOM 1437 C C . VAL A 1 190 ? 10.137 -12.597 12.239 1.00 88.31 190 VAL A C 1
ATOM 1439 O O . VAL A 1 190 ? 10.336 -11.532 12.833 1.00 88.31 190 VAL A O 1
ATOM 1442 N N . SER A 1 191 ? 11.147 -13.366 11.829 1.00 92.69 191 SER A N 1
ATOM 1443 C CA . SER A 1 191 ? 12.517 -12.907 12.029 1.00 92.69 191 SER A CA 1
ATOM 1444 C C . SER A 1 191 ? 12.804 -11.679 11.146 1.00 92.69 191 SER A C 1
ATOM 1446 O O . SER A 1 191 ? 12.327 -11.601 10.006 1.00 92.69 191 SER A O 1
ATOM 1448 N N . PRO A 1 192 ? 13.636 -10.725 11.610 1.00 90.88 192 PRO A N 1
ATOM 1449 C CA . PRO A 1 192 ? 14.032 -9.578 10.791 1.00 90.88 192 PRO A CA 1
ATOM 1450 C C . PRO A 1 192 ? 14.651 -9.987 9.447 1.00 90.88 192 PRO A C 1
ATOM 1452 O O . PRO A 1 192 ? 14.443 -9.323 8.435 1.00 90.88 192 PRO A O 1
ATOM 1455 N N . THR A 1 193 ? 15.379 -11.106 9.422 1.00 92.50 193 THR A N 1
ATOM 1456 C CA . THR A 1 193 ? 16.004 -11.647 8.210 1.00 92.50 193 THR A CA 1
ATOM 1457 C C . THR A 1 193 ? 14.972 -12.142 7.197 1.00 92.50 193 THR A C 1
ATOM 1459 O O . THR A 1 193 ? 15.098 -11.833 6.013 1.00 92.50 193 THR A O 1
ATOM 1462 N N . GLU A 1 194 ? 13.953 -12.887 7.637 1.00 93.94 194 GLU A N 1
ATOM 1463 C CA . GLU A 1 194 ? 12.879 -13.376 6.759 1.00 93.94 194 GLU A CA 1
ATOM 1464 C C . GLU A 1 194 ? 12.061 -12.215 6.193 1.00 93.94 194 GLU A C 1
ATOM 1466 O O . GLU A 1 194 ? 11.842 -12.156 4.983 1.00 93.94 194 GLU A O 1
ATOM 1471 N N . SER A 1 195 ? 11.685 -11.253 7.045 1.00 93.94 195 SER A N 1
ATOM 1472 C CA . SER A 1 195 ? 10.977 -10.033 6.634 1.00 93.94 195 SER A CA 1
ATOM 1473 C C . SER A 1 195 ? 11.763 -9.252 5.580 1.00 93.94 195 SER A C 1
ATOM 1475 O O . SER A 1 195 ? 11.220 -8.883 4.534 1.00 93.94 195 SER A O 1
ATOM 1477 N N . LEU A 1 196 ? 13.060 -9.034 5.819 1.00 94.56 196 LEU A N 1
ATOM 1478 C CA . LEU A 1 196 ? 13.907 -8.285 4.900 1.00 94.56 196 LEU A CA 1
ATOM 1479 C C . LEU A 1 196 ? 14.082 -9.022 3.568 1.00 94.56 196 LEU A C 1
ATOM 1481 O O . LEU A 1 196 ? 14.005 -8.403 2.507 1.00 94.56 196 LEU A O 1
ATOM 1485 N N . HIS A 1 197 ? 14.278 -10.344 3.602 1.00 95.62 197 HIS A N 1
ATOM 1486 C CA . HIS A 1 197 ? 14.368 -11.155 2.391 1.00 95.62 197 HIS A CA 1
ATOM 1487 C C . HIS A 1 197 ? 13.068 -11.103 1.575 1.00 95.62 197 HIS A C 1
ATOM 1489 O O . HIS A 1 197 ? 13.119 -10.803 0.381 1.00 95.62 197 HIS A O 1
ATOM 1495 N N . ALA A 1 198 ? 11.914 -11.316 2.215 1.00 95.81 198 ALA A N 1
ATOM 1496 C CA . ALA A 1 198 ? 10.602 -11.231 1.573 1.00 95.81 198 ALA A CA 1
ATOM 1497 C C . ALA A 1 198 ? 10.358 -9.842 0.964 1.00 95.81 198 ALA A C 1
ATOM 1499 O O . ALA A 1 198 ? 9.897 -9.731 -0.171 1.00 95.81 198 ALA A O 1
ATOM 1500 N N . THR A 1 199 ? 10.746 -8.780 1.674 1.00 95.75 199 THR A N 1
ATOM 1501 C CA . THR A 1 199 ? 10.631 -7.397 1.191 1.00 95.75 199 THR A CA 1
ATOM 1502 C C . THR A 1 199 ? 11.484 -7.165 -0.052 1.00 95.75 199 THR A C 1
ATOM 1504 O O . THR A 1 199 ? 10.994 -6.619 -1.039 1.00 95.75 199 THR A O 1
ATOM 1507 N N . VAL A 1 200 ? 12.739 -7.625 -0.056 1.00 96.50 200 VAL A N 1
ATOM 1508 C CA . VAL A 1 200 ? 13.625 -7.509 -1.224 1.00 96.50 200 VAL A CA 1
ATOM 1509 C C . VAL A 1 200 ? 13.075 -8.262 -2.429 1.00 96.50 200 VAL A C 1
ATOM 1511 O O . VAL A 1 200 ? 13.047 -7.706 -3.527 1.00 96.50 200 VAL A O 1
ATOM 1514 N N . MET A 1 201 ? 12.595 -9.491 -2.236 1.00 95.81 201 MET A N 1
ATOM 1515 C CA . MET A 1 201 ? 11.974 -10.264 -3.313 1.00 95.81 201 MET A CA 1
ATOM 1516 C C . MET A 1 201 ? 10.719 -9.567 -3.847 1.00 95.81 201 MET A C 1
ATOM 1518 O O . MET A 1 201 ? 10.586 -9.384 -5.055 1.00 95.81 201 MET A O 1
ATOM 1522 N N . GLN A 1 202 ? 9.857 -9.065 -2.959 1.00 95.75 202 GLN A N 1
ATOM 1523 C CA . GLN A 1 202 ? 8.654 -8.332 -3.340 1.00 95.75 202 GLN A CA 1
ATOM 1524 C C . GLN A 1 202 ? 8.968 -7.054 -4.137 1.00 95.75 202 GLN A C 1
ATOM 1526 O O . GLN A 1 202 ? 8.241 -6.733 -5.083 1.00 95.75 202 GLN A O 1
ATOM 1531 N N . LEU A 1 203 ? 10.025 -6.324 -3.768 1.00 95.00 203 LEU A N 1
ATOM 1532 C CA . LEU A 1 203 ? 10.496 -5.138 -4.488 1.00 95.00 203 LEU A CA 1
ATOM 1533 C C . LEU A 1 203 ? 11.035 -5.506 -5.879 1.00 95.00 203 LEU A C 1
ATOM 1535 O O . LEU A 1 203 ? 10.666 -4.871 -6.867 1.00 95.00 203 LEU A O 1
ATOM 1539 N N . LEU A 1 204 ? 11.855 -6.555 -5.976 1.00 95.38 204 LEU A N 1
ATOM 1540 C CA . LEU A 1 204 ? 12.395 -7.051 -7.247 1.00 95.38 204 LEU A CA 1
ATOM 1541 C C . LEU A 1 204 ? 11.289 -7.502 -8.209 1.00 95.38 204 LEU A C 1
ATOM 1543 O O . LEU A 1 204 ? 11.329 -7.164 -9.390 1.00 95.38 204 LEU A O 1
ATOM 1547 N N . GLU A 1 205 ? 10.284 -8.224 -7.715 1.00 93.31 205 GLU A N 1
ATOM 1548 C CA . GLU A 1 205 ? 9.134 -8.653 -8.517 1.00 93.31 205 GLU A CA 1
ATOM 1549 C C . GLU A 1 205 ? 8.284 -7.477 -8.999 1.00 93.31 205 GLU A C 1
ATOM 1551 O O . GLU A 1 205 ? 7.801 -7.482 -10.130 1.00 93.31 205 GLU A O 1
ATOM 1556 N N . ARG A 1 206 ? 8.100 -6.460 -8.149 1.00 92.31 206 ARG A N 1
ATOM 1557 C CA . ARG A 1 206 ? 7.266 -5.295 -8.462 1.00 92.31 206 ARG A CA 1
ATOM 1558 C C . ARG A 1 206 ? 7.904 -4.397 -9.516 1.00 92.31 206 ARG A C 1
ATOM 1560 O O . ARG A 1 206 ? 7.208 -3.981 -10.436 1.00 92.31 206 ARG A O 1
ATOM 1567 N N . TYR A 1 207 ? 9.190 -4.087 -9.360 1.00 91.75 207 TYR A N 1
ATOM 1568 C CA . TYR A 1 207 ? 9.883 -3.124 -10.216 1.00 91.75 207 TYR A CA 1
ATOM 1569 C C . TYR A 1 207 ? 10.589 -3.770 -11.410 1.00 91.75 207 TYR A C 1
ATOM 1571 O O . TYR A 1 207 ? 10.841 -3.104 -12.410 1.00 91.75 207 TYR A O 1
ATOM 1579 N N . GLY A 1 208 ? 10.936 -5.058 -11.331 1.00 92.12 208 GLY A N 1
ATOM 1580 C CA . GLY A 1 208 ? 11.758 -5.752 -12.325 1.00 92.12 208 GLY A CA 1
ATOM 1581 C C . GLY A 1 208 ? 13.232 -5.336 -12.269 1.00 92.12 208 GLY A C 1
ATOM 1582 O O . GLY A 1 208 ? 14.102 -6.196 -12.126 1.00 92.12 208 GLY A O 1
ATOM 1583 N N . VAL A 1 209 ? 13.498 -4.029 -12.330 1.00 94.06 209 VAL A N 1
ATOM 1584 C CA . VAL A 1 209 ? 14.785 -3.395 -12.025 1.00 94.06 209 VAL A CA 1
ATOM 1585 C C . VAL A 1 209 ? 14.630 -2.569 -10.755 1.00 94.06 209 VAL A C 1
ATOM 1587 O O . VAL A 1 209 ? 13.992 -1.521 -10.745 1.00 94.06 209 VAL A O 1
ATOM 1590 N N . LEU A 1 210 ? 15.233 -3.037 -9.670 1.00 95.50 210 LEU A N 1
ATOM 1591 C CA . LEU A 1 210 ? 15.245 -2.336 -8.401 1.00 95.50 210 LEU A CA 1
ATOM 1592 C C . LEU A 1 210 ? 16.390 -1.323 -8.362 1.00 95.50 210 LEU A C 1
ATOM 1594 O O . LEU A 1 210 ? 17.564 -1.691 -8.447 1.00 95.50 210 LEU A O 1
ATOM 1598 N N . THR A 1 211 ? 16.034 -0.053 -8.194 1.00 94.12 211 THR A N 1
ATOM 1599 C CA . THR A 1 211 ? 16.965 1.072 -8.055 1.00 94.12 211 THR A CA 1
ATOM 1600 C C . THR A 1 211 ? 16.925 1.640 -6.640 1.00 94.12 211 THR A C 1
ATOM 1602 O O . THR A 1 211 ? 16.012 1.357 -5.858 1.00 94.12 211 THR A O 1
ATOM 1605 N N . ARG A 1 212 ? 17.911 2.473 -6.295 1.00 92.50 212 ARG A N 1
ATOM 1606 C CA . ARG A 1 212 ? 17.926 3.193 -5.016 1.00 92.50 212 ARG A CA 1
ATOM 1607 C C . ARG A 1 212 ? 16.688 4.071 -4.854 1.00 92.50 212 ARG A C 1
ATOM 1609 O O . ARG A 1 212 ? 16.081 4.081 -3.787 1.00 92.50 212 ARG A O 1
ATOM 1616 N N . GLU A 1 213 ? 16.316 4.778 -5.910 1.00 90.38 213 GLU A N 1
ATOM 1617 C CA . GLU A 1 213 ? 15.189 5.704 -5.948 1.00 90.38 213 GLU A CA 1
ATOM 1618 C C . GLU A 1 213 ? 13.861 4.961 -5.736 1.00 90.38 213 GLU A C 1
ATOM 1620 O O . GLU A 1 213 ? 13.015 5.428 -4.976 1.00 90.38 213 GLU A O 1
ATOM 1625 N N . ALA A 1 214 ? 13.710 3.760 -6.312 1.00 90.69 214 ALA A N 1
ATOM 1626 C CA . ALA A 1 214 ? 12.518 2.929 -6.129 1.00 90.69 214 ALA A CA 1
ATOM 1627 C C . ALA A 1 214 ? 12.331 2.506 -4.663 1.00 90.69 214 ALA A C 1
ATOM 1629 O O . ALA A 1 214 ? 11.234 2.610 -4.119 1.00 90.69 214 ALA A O 1
ATOM 1630 N N . VAL A 1 215 ? 13.412 2.094 -3.989 1.00 92.25 215 VAL A N 1
ATOM 1631 C CA . VAL A 1 215 ? 13.361 1.715 -2.564 1.00 92.25 215 VAL A CA 1
ATOM 1632 C C . VAL A 1 215 ? 13.012 2.909 -1.674 1.00 92.25 215 VAL A C 1
ATOM 1634 O O . VAL A 1 215 ? 12.256 2.761 -0.714 1.00 92.25 215 VAL A O 1
ATOM 1637 N N . LEU A 1 216 ? 13.538 4.096 -1.992 1.00 88.56 216 LEU A N 1
ATOM 1638 C CA . LEU A 1 216 ? 13.206 5.324 -1.265 1.00 88.56 216 LEU A CA 1
ATOM 1639 C C . LEU A 1 216 ? 11.723 5.694 -1.421 1.00 88.56 216 LEU A C 1
ATOM 1641 O O . LEU A 1 216 ? 11.099 6.102 -0.445 1.00 88.56 216 LEU A O 1
ATOM 1645 N N . GLY A 1 217 ? 11.144 5.501 -2.610 1.00 86.31 217 GLY A N 1
ATOM 1646 C CA . GLY A 1 217 ? 9.723 5.760 -2.867 1.00 86.31 217 GLY A CA 1
ATOM 1647 C C . GLY A 1 217 ? 8.751 4.845 -2.106 1.00 86.31 217 GLY A C 1
ATOM 1648 O O . GLY A 1 217 ? 7.595 5.214 -1.907 1.00 86.31 217 GLY A O 1
ATOM 1649 N N . GLU A 1 218 ? 9.210 3.678 -1.651 1.00 87.56 218 GLU A N 1
ATOM 1650 C CA . GLU A 1 218 ? 8.395 2.679 -0.941 1.00 87.56 218 GLU A CA 1
ATOM 1651 C C . GLU A 1 218 ? 8.339 2.883 0.583 1.00 87.56 218 GLU A C 1
ATOM 1653 O O . GLU A 1 218 ? 7.604 2.164 1.266 1.00 87.56 218 GLU A O 1
ATOM 1658 N N . SER A 1 219 ? 9.092 3.849 1.131 1.00 86.31 219 SER A N 1
ATOM 1659 C CA . SER A 1 219 ? 9.233 4.059 2.585 1.00 86.31 219 SER A CA 1
ATOM 1660 C C . SER A 1 219 ? 9.665 2.775 3.311 1.00 86.31 219 SER A C 1
ATOM 1662 O O . SER A 1 219 ? 9.102 2.380 4.337 1.00 86.31 219 SER A O 1
ATOM 1664 N N . THR A 1 220 ? 10.645 2.075 2.729 1.00 89.06 220 THR A N 1
ATOM 1665 C CA . THR A 1 220 ? 11.241 0.876 3.334 1.00 89.06 220 THR A CA 1
ATOM 1666 C C . THR A 1 220 ? 12.138 1.286 4.497 1.00 89.06 220 THR A C 1
ATOM 1668 O O . THR A 1 220 ? 13.011 2.141 4.346 1.00 89.06 220 THR A O 1
ATOM 1671 N N . ARG A 1 221 ? 11.972 0.638 5.649 1.00 89.31 221 ARG A N 1
ATOM 1672 C CA . ARG A 1 221 ? 12.748 0.879 6.867 1.00 89.31 221 ARG A CA 1
ATOM 1673 C C . ARG A 1 221 ? 14.249 0.741 6.602 1.00 89.31 221 ARG A C 1
ATOM 1675 O O . ARG A 1 221 ? 14.716 -0.285 6.115 1.00 89.31 221 ARG A O 1
ATOM 1682 N N . GLY A 1 222 ? 15.013 1.780 6.942 1.00 90.06 222 GLY A N 1
ATOM 1683 C CA . GLY A 1 222 ? 16.460 1.835 6.688 1.00 90.06 222 GLY A CA 1
ATOM 1684 C C . GLY A 1 222 ? 16.839 2.148 5.232 1.00 90.06 222 GLY A C 1
ATOM 1685 O O . GLY A 1 222 ? 18.027 2.159 4.893 1.00 90.06 222 GLY A O 1
ATOM 1686 N N . GLY A 1 223 ? 15.853 2.416 4.371 1.00 92.31 223 GLY A N 1
ATOM 1687 C CA . GLY A 1 223 ? 16.029 2.776 2.970 1.00 92.31 223 GLY A CA 1
ATOM 1688 C C . GLY A 1 223 ? 16.851 1.757 2.179 1.00 92.31 223 GLY A C 1
ATOM 1689 O O . GLY A 1 223 ? 16.901 0.565 2.485 1.00 92.31 223 GLY A O 1
ATOM 1690 N N . PHE A 1 224 ? 17.553 2.242 1.153 1.00 92.62 224 PHE A N 1
ATOM 1691 C CA . PHE A 1 224 ? 18.370 1.381 0.294 1.00 92.62 224 PHE A CA 1
ATOM 1692 C C . PHE A 1 224 ? 19.506 0.669 1.045 1.00 92.62 224 PHE A C 1
ATOM 1694 O O . PHE A 1 224 ? 19.827 -0.476 0.738 1.00 92.62 224 PHE A O 1
ATOM 1701 N N . ALA A 1 225 ? 20.095 1.316 2.056 1.00 93.00 225 ALA A N 1
ATOM 1702 C CA . ALA A 1 225 ? 21.157 0.714 2.861 1.00 93.00 225 ALA A CA 1
ATOM 1703 C C . ALA A 1 225 ? 20.665 -0.527 3.625 1.00 93.00 225 ALA A C 1
ATOM 1705 O O . ALA A 1 225 ? 21.398 -1.511 3.713 1.00 93.00 225 ALA A O 1
ATOM 1706 N N . GLY A 1 226 ? 19.414 -0.503 4.105 1.00 92.31 226 GLY A N 1
ATOM 1707 C CA . GLY A 1 226 ? 18.784 -1.628 4.797 1.00 92.31 226 GLY A CA 1
ATOM 1708 C C . GLY A 1 226 ? 18.632 -2.875 3.921 1.00 92.31 226 GLY A C 1
ATOM 1709 O O . GLY A 1 226 ? 18.833 -3.986 4.398 1.00 92.31 226 GLY A O 1
ATOM 1710 N N . VAL A 1 227 ? 18.355 -2.706 2.625 1.00 94.88 227 VAL A N 1
ATOM 1711 C CA . VAL A 1 227 ? 18.147 -3.826 1.684 1.00 94.88 227 VAL A CA 1
ATOM 1712 C C . VAL A 1 227 ? 19.405 -4.244 0.916 1.00 94.88 227 VAL A C 1
ATOM 1714 O O . VAL A 1 227 ? 19.471 -5.359 0.392 1.00 94.88 227 VAL A O 1
ATOM 1717 N N . TYR A 1 228 ? 20.426 -3.384 0.855 1.00 95.12 228 TYR A N 1
ATOM 1718 C CA . TYR A 1 228 ? 21.618 -3.598 0.027 1.00 95.12 228 TYR A CA 1
ATOM 1719 C C . TYR A 1 228 ? 22.377 -4.885 0.370 1.00 95.12 228 TYR A C 1
ATOM 1721 O O . TYR A 1 228 ? 22.831 -5.591 -0.530 1.00 95.12 228 TYR A O 1
ATOM 1729 N N . GLY A 1 229 ? 22.494 -5.223 1.659 1.00 95.25 229 GLY A N 1
ATOM 1730 C CA . GLY A 1 229 ? 23.180 -6.444 2.093 1.00 95.25 229 GLY A CA 1
ATOM 1731 C C . GLY A 1 229 ? 22.544 -7.710 1.514 1.00 95.25 229 GLY A C 1
ATOM 1732 O O . GLY A 1 229 ? 23.248 -8.581 1.007 1.00 95.25 229 GLY A O 1
ATOM 1733 N N . VAL A 1 230 ? 21.210 -7.780 1.509 1.00 96.38 230 VAL A N 1
ATOM 1734 C CA . VAL A 1 230 ? 20.471 -8.905 0.920 1.00 96.38 230 VAL A CA 1
ATOM 1735 C C . VAL A 1 230 ? 20.610 -8.909 -0.601 1.00 96.38 230 VAL A C 1
ATOM 1737 O O . VAL A 1 230 ? 20.868 -9.963 -1.173 1.00 96.38 230 VAL A O 1
ATOM 1740 N N . LEU A 1 231 ? 20.518 -7.749 -1.259 1.00 96.69 231 LEU A N 1
ATOM 1741 C CA . LEU A 1 231 ? 20.712 -7.642 -2.711 1.00 96.69 231 LEU A CA 1
ATOM 1742 C C . LEU A 1 231 ? 22.094 -8.138 -3.150 1.00 96.69 231 LEU A C 1
ATOM 1744 O O . LEU A 1 231 ? 22.194 -8.900 -4.109 1.00 96.69 231 LEU A O 1
ATOM 1748 N N . LYS A 1 232 ? 23.143 -7.774 -2.408 1.00 96.44 232 LYS A N 1
ATOM 1749 C CA . LYS A 1 232 ? 24.505 -8.255 -2.649 1.00 96.44 232 LYS A CA 1
ATOM 1750 C C . LYS A 1 232 ? 24.608 -9.775 -2.489 1.00 96.44 232 LYS A C 1
ATOM 1752 O O . LYS A 1 232 ? 25.176 -10.445 -3.342 1.00 96.44 232 LYS A O 1
ATOM 1757 N N . MET A 1 233 ? 24.010 -10.338 -1.438 1.00 96.88 233 MET A N 1
ATOM 1758 C CA . MET A 1 233 ? 23.979 -11.794 -1.242 1.00 96.88 233 MET A CA 1
ATOM 1759 C C . MET A 1 233 ? 23.238 -12.518 -2.375 1.00 96.88 233 MET A C 1
ATOM 1761 O O . MET A 1 233 ? 23.645 -13.602 -2.789 1.00 96.88 233 MET A O 1
ATOM 1765 N N . LEU A 1 234 ? 22.145 -11.940 -2.881 1.00 96.69 234 LEU A N 1
ATOM 1766 C CA . LEU A 1 234 ? 21.404 -12.489 -4.019 1.00 96.69 234 LEU A CA 1
ATOM 1767 C C . LEU A 1 234 ? 22.199 -12.384 -5.330 1.00 96.69 234 LEU A C 1
ATOM 1769 O O . LEU A 1 234 ? 22.096 -13.281 -6.165 1.00 96.69 234 LEU A O 1
ATOM 1773 N N . GLU A 1 235 ? 22.995 -11.328 -5.510 1.00 96.44 235 GLU A N 1
ATOM 1774 C CA . GLU A 1 235 ? 23.917 -11.170 -6.645 1.00 96.44 235 GLU A CA 1
ATOM 1775 C C . GLU A 1 235 ? 25.017 -12.237 -6.601 1.00 96.44 235 GLU A C 1
ATOM 1777 O O . GLU A 1 235 ? 25.230 -12.937 -7.588 1.00 96.44 235 GLU A O 1
ATOM 1782 N N . GLU A 1 236 ? 25.664 -12.423 -5.446 1.00 97.06 236 GLU A N 1
ATOM 1783 C CA . GLU A 1 236 ? 26.713 -13.436 -5.242 1.00 97.06 236 GLU A CA 1
ATOM 1784 C C . GLU A 1 236 ? 26.197 -14.865 -5.499 1.00 97.06 236 GLU A C 1
ATOM 1786 O O . GLU A 1 236 ? 26.934 -15.720 -5.991 1.00 97.06 236 GLU A O 1
ATOM 1791 N N . ARG A 1 237 ? 24.910 -15.121 -5.226 1.00 96.56 237 ARG A N 1
ATOM 1792 C CA . ARG A 1 237 ? 24.219 -16.390 -5.528 1.00 96.56 237 ARG A CA 1
ATOM 1793 C C . ARG A 1 237 ? 23.723 -16.501 -6.973 1.00 96.56 237 ARG A C 1
ATOM 1795 O O . ARG A 1 237 ? 23.190 -17.543 -7.348 1.00 96.56 237 ARG A O 1
ATOM 1802 N N . GLY A 1 238 ? 23.843 -15.443 -7.773 1.00 94.69 238 GLY A N 1
ATOM 1803 C CA . GLY A 1 238 ? 23.340 -15.382 -9.146 1.00 94.69 238 GLY A CA 1
ATOM 1804 C C . GLY A 1 238 ? 21.813 -15.289 -9.269 1.00 94.69 238 GLY A C 1
ATOM 1805 O O . GLY A 1 238 ? 21.286 -15.427 -10.372 1.00 94.69 238 GLY A O 1
ATOM 1806 N N . THR A 1 239 ? 21.087 -15.056 -8.169 1.00 96.12 239 THR A N 1
ATOM 1807 C CA . THR A 1 239 ? 19.623 -14.885 -8.168 1.00 96.12 239 THR A CA 1
ATOM 1808 C C . THR A 1 239 ? 19.209 -13.563 -8.809 1.00 96.12 239 THR A C 1
ATOM 1810 O O . THR A 1 239 ? 18.181 -13.496 -9.480 1.00 96.12 239 THR A O 1
ATOM 1813 N N . VAL A 1 240 ? 20.018 -12.516 -8.633 1.00 97.25 240 VAL A N 1
ATOM 1814 C CA . VAL A 1 240 ? 19.846 -11.216 -9.296 1.00 97.25 240 VAL A CA 1
ATOM 1815 C C . VAL A 1 240 ? 21.104 -10.842 -10.068 1.00 97.25 240 VAL A C 1
ATOM 1817 O O . VAL A 1 240 ? 22.200 -11.311 -9.772 1.00 97.25 240 VAL A O 1
ATOM 1820 N N . ARG A 1 241 ? 20.948 -9.969 -11.062 1.00 95.81 241 ARG A N 1
ATOM 1821 C CA . ARG A 1 241 ? 22.050 -9.359 -11.808 1.00 95.81 241 ARG A CA 1
ATOM 1822 C C . ARG A 1 241 ? 22.175 -7.900 -11.399 1.00 95.81 241 ARG A C 1
ATOM 1824 O O . ARG A 1 241 ? 21.182 -7.174 -11.431 1.00 95.81 241 ARG A O 1
ATOM 1831 N N . ARG A 1 242 ? 23.388 -7.465 -11.063 1.00 95.56 242 ARG A N 1
ATOM 1832 C CA . ARG A 1 242 ? 23.710 -6.049 -10.868 1.00 95.56 242 ARG A CA 1
ATOM 1833 C C . ARG A 1 242 ? 24.250 -5.456 -12.164 1.00 95.56 242 ARG A C 1
ATOM 1835 O O . ARG A 1 242 ? 25.036 -6.102 -12.856 1.00 95.56 242 ARG A O 1
ATOM 1842 N N . GLY A 1 243 ? 23.834 -4.243 -12.503 1.00 93.00 243 GLY A N 1
ATOM 1843 C CA . GLY A 1 243 ? 24.272 -3.590 -13.733 1.00 93.00 243 GLY A CA 1
ATOM 1844 C C . GLY A 1 243 ? 23.679 -2.202 -13.922 1.00 93.00 243 GLY A C 1
ATOM 1845 O O . GLY A 1 243 ? 22.986 -1.689 -13.052 1.00 93.00 243 GLY A O 1
ATOM 1846 N N . TYR A 1 244 ? 23.960 -1.607 -15.078 1.00 92.62 244 TYR A N 1
ATOM 1847 C CA . TYR A 1 244 ? 23.343 -0.360 -15.522 1.00 92.62 244 TYR A CA 1
ATOM 1848 C C . TYR A 1 244 ? 22.235 -0.711 -16.512 1.00 92.62 244 TYR A C 1
ATOM 1850 O O . TYR A 1 244 ? 22.516 -1.062 -17.658 1.00 92.62 244 TYR A O 1
ATOM 1858 N N . PHE A 1 245 ? 20.989 -0.689 -16.045 1.00 92.25 245 PHE A N 1
ATOM 1859 C CA . PHE A 1 245 ? 19.816 -1.037 -16.848 1.00 92.25 245 PHE A CA 1
ATOM 1860 C C . PHE A 1 245 ? 19.015 0.200 -17.255 1.00 92.25 245 PHE A C 1
ATOM 1862 O O . PHE A 1 245 ? 18.468 0.229 -18.351 1.00 92.25 245 PHE A O 1
ATOM 1869 N N . VAL A 1 246 ? 18.977 1.214 -16.388 1.00 90.56 246 VAL A N 1
ATOM 1870 C CA . VAL A 1 246 ? 18.276 2.483 -16.602 1.00 90.56 246 VAL A CA 1
ATOM 1871 C C . VAL A 1 246 ? 19.299 3.612 -16.686 1.00 90.56 246 VAL A C 1
ATOM 1873 O O . VAL A 1 246 ? 20.120 3.779 -15.778 1.00 90.56 246 VAL A O 1
ATOM 1876 N N . GLU A 1 247 ? 19.255 4.366 -17.782 1.00 88.44 247 GLU A N 1
ATOM 1877 C CA . GLU A 1 247 ? 20.075 5.559 -17.994 1.00 88.44 247 GLU A CA 1
ATOM 1878 C C . GLU A 1 247 ? 19.678 6.688 -17.027 1.00 88.44 247 GLU A C 1
ATOM 1880 O O . GLU A 1 247 ? 18.534 6.778 -16.590 1.00 88.44 247 GLU A O 1
ATOM 1885 N N . GLY A 1 248 ? 20.637 7.537 -16.648 1.00 85.81 248 GLY A N 1
ATOM 1886 C CA . GLY A 1 248 ? 20.403 8.673 -15.747 1.00 85.81 248 GLY A CA 1
ATOM 1887 C C . GLY A 1 248 ? 20.307 8.313 -14.260 1.00 85.81 248 GLY A C 1
ATOM 1888 O O . GLY A 1 248 ? 20.401 9.202 -13.417 1.00 85.81 248 GLY A O 1
ATOM 1889 N N . LEU A 1 249 ? 20.198 7.025 -13.916 1.00 88.50 249 LEU A N 1
ATOM 1890 C CA . LEU A 1 249 ? 20.168 6.549 -12.532 1.00 88.50 249 LEU A CA 1
ATOM 1891 C C . LEU A 1 249 ? 21.525 6.005 -12.067 1.00 88.50 249 LEU A C 1
ATOM 1893 O O . LEU A 1 249 ? 22.395 5.634 -12.857 1.00 88.50 249 LEU A O 1
ATOM 1897 N N . GLY A 1 250 ? 21.706 5.943 -10.745 1.00 84.56 250 GLY A N 1
ATOM 1898 C CA . GLY A 1 250 ? 22.941 5.462 -10.126 1.00 84.56 250 GLY A CA 1
ATOM 1899 C C . GLY A 1 250 ? 23.273 3.998 -10.454 1.00 84.56 250 GLY A C 1
ATOM 1900 O O . GLY A 1 250 ? 22.425 3.221 -10.883 1.00 84.56 250 GLY A O 1
ATOM 1901 N N . ALA A 1 251 ? 24.522 3.600 -10.194 1.00 79.69 251 ALA A N 1
ATOM 1902 C CA . ALA A 1 251 ? 25.063 2.273 -10.526 1.00 79.69 251 ALA A CA 1
ATOM 1903 C C . ALA A 1 251 ? 24.472 1.097 -9.726 1.00 79.69 251 ALA A C 1
ATOM 1905 O O . ALA A 1 251 ? 24.675 -0.067 -10.070 1.00 79.69 251 ALA A O 1
ATOM 1906 N N . ALA A 1 252 ? 23.803 1.381 -8.609 1.00 87.75 252 ALA A N 1
ATOM 1907 C CA . ALA A 1 252 ? 23.256 0.364 -7.724 1.00 87.75 252 ALA A CA 1
ATOM 1908 C C . ALA A 1 252 ? 21.863 -0.068 -8.206 1.00 87.75 252 ALA A C 1
ATOM 1910 O O . ALA A 1 252 ? 20.854 0.277 -7.593 1.00 87.75 252 ALA A O 1
ATOM 1911 N N . GLN A 1 253 ? 21.829 -0.806 -9.317 1.00 95.12 253 GLN A N 1
ATOM 1912 C CA . GLN A 1 253 ? 20.602 -1.357 -9.891 1.00 95.12 253 GLN A CA 1
ATOM 1913 C C . GLN A 1 253 ? 20.691 -2.880 -9.926 1.00 95.12 253 GLN A C 1
ATOM 1915 O O . GLN A 1 253 ? 21.699 -3.448 -10.355 1.00 95.12 253 GLN A O 1
ATOM 1920 N N . PHE A 1 254 ? 19.628 -3.535 -9.474 1.00 97.38 254 PHE A N 1
ATOM 1921 C CA . PHE A 1 254 ? 19.542 -4.986 -9.371 1.00 97.38 254 PHE A CA 1
ATOM 1922 C C . PHE A 1 254 ? 18.292 -5.466 -10.087 1.00 97.38 254 PHE A C 1
ATOM 1924 O O . PHE A 1 254 ? 17.214 -4.924 -9.876 1.00 97.38 254 PHE A O 1
ATOM 1931 N N . ALA A 1 255 ? 18.416 -6.492 -10.915 1.00 97.00 255 ALA A N 1
ATOM 1932 C CA . ALA A 1 255 ? 17.293 -7.014 -11.674 1.00 97.00 255 ALA A CA 1
ATOM 1933 C C . ALA A 1 255 ? 17.245 -8.537 -11.613 1.00 97.00 255 ALA A C 1
ATOM 1935 O O . ALA A 1 255 ? 18.281 -9.210 -11.595 1.00 97.00 255 ALA A O 1
ATOM 1936 N N . LEU A 1 256 ? 16.035 -9.093 -11.627 1.00 96.12 256 LEU A N 1
ATOM 1937 C CA . LEU A 1 256 ? 15.856 -10.527 -11.843 1.00 96.12 256 LEU A CA 1
ATOM 1938 C C . LEU A 1 256 ? 16.310 -10.886 -13.269 1.00 96.12 256 LEU A C 1
ATOM 1940 O O . LEU A 1 256 ? 16.060 -10.105 -14.191 1.00 96.12 256 LEU A O 1
ATOM 1944 N N . PRO A 1 257 ? 16.918 -12.065 -13.505 1.00 94.31 257 PRO A N 1
ATOM 1945 C CA . PRO A 1 257 ? 17.349 -12.480 -14.840 1.00 94.31 257 PRO A CA 1
ATOM 1946 C C . PRO A 1 257 ? 16.250 -12.340 -15.901 1.00 94.31 257 PRO A C 1
ATOM 1948 O O . PRO A 1 257 ? 16.488 -11.735 -16.941 1.00 94.31 257 PRO A O 1
ATOM 1951 N N . GLY A 1 258 ? 15.021 -12.767 -15.586 1.00 93.19 258 GLY A N 1
ATOM 1952 C CA . GLY A 1 258 ? 13.880 -12.629 -16.494 1.00 93.19 258 GLY A CA 1
ATOM 1953 C C . GLY A 1 258 ? 13.468 -11.180 -16.779 1.00 93.19 258 GLY A C 1
ATOM 1954 O O . GLY A 1 258 ? 12.945 -10.903 -17.852 1.00 93.19 258 GLY A O 1
ATOM 1955 N N . ALA A 1 259 ? 13.721 -10.234 -15.867 1.00 93.62 259 ALA A N 1
ATOM 1956 C CA . ALA A 1 259 ? 13.512 -8.811 -16.145 1.00 93.62 259 ALA A CA 1
ATOM 1957 C C . ALA A 1 259 ? 14.568 -8.277 -17.126 1.00 93.62 259 ALA A C 1
ATOM 1959 O O . ALA A 1 259 ? 14.227 -7.546 -18.051 1.00 93.62 259 ALA A O 1
ATOM 1960 N N . VAL A 1 260 ? 15.829 -8.704 -16.979 1.00 93.81 260 VAL A N 1
ATOM 1961 C CA . VAL A 1 260 ? 16.909 -8.364 -17.922 1.00 93.81 260 VAL A CA 1
ATOM 1962 C C . VAL A 1 260 ? 16.628 -8.925 -19.313 1.00 93.81 260 VAL A C 1
ATOM 1964 O O . VAL A 1 260 ? 16.864 -8.245 -20.308 1.00 93.81 260 VAL A O 1
ATOM 1967 N N . ASP A 1 261 ? 16.118 -10.151 -19.395 1.00 92.88 261 ASP A N 1
ATOM 1968 C CA . ASP A 1 261 ? 15.818 -10.782 -20.678 1.00 92.88 261 ASP A CA 1
ATOM 1969 C C . ASP A 1 261 ? 14.637 -10.089 -21.382 1.00 92.88 261 ASP A C 1
ATOM 1971 O O . ASP A 1 261 ? 14.715 -9.853 -22.586 1.00 92.88 261 ASP A O 1
ATOM 1975 N N . ARG A 1 262 ? 13.611 -9.638 -20.639 1.00 90.44 262 ARG A N 1
ATOM 1976 C CA . ARG A 1 262 ? 12.554 -8.772 -21.195 1.00 90.44 262 ARG A CA 1
ATOM 1977 C C . ARG A 1 262 ? 13.106 -7.445 -21.714 1.00 90.44 262 ARG A C 1
ATOM 1979 O O . ARG A 1 262 ? 12.829 -7.094 -22.850 1.00 90.44 262 ARG A O 1
ATOM 1986 N N . LEU A 1 263 ? 13.951 -6.751 -20.946 1.00 89.12 263 LEU A N 1
ATOM 1987 C CA . LEU A 1 263 ? 14.581 -5.501 -21.405 1.00 89.12 263 LEU A CA 1
ATOM 1988 C C . LEU A 1 263 ? 15.410 -5.683 -22.683 1.00 89.12 263 LEU A C 1
ATOM 1990 O O . LEU A 1 263 ? 15.509 -4.771 -23.498 1.00 89.12 263 LEU A O 1
ATOM 1994 N N . ARG A 1 264 ? 16.035 -6.852 -22.861 1.00 88.88 264 ARG A N 1
ATOM 1995 C CA . ARG A 1 264 ? 16.769 -7.176 -24.091 1.00 88.88 264 ARG A CA 1
ATOM 1996 C C . ARG A 1 264 ? 15.842 -7.422 -25.274 1.00 88.88 264 ARG A C 1
ATOM 1998 O O . ARG A 1 264 ? 16.216 -7.040 -26.374 1.00 88.88 264 ARG A O 1
ATOM 2005 N N . ALA A 1 265 ? 14.680 -8.034 -25.057 1.00 86.44 265 ALA A N 1
ATOM 2006 C CA . ALA A 1 265 ? 13.685 -8.225 -26.109 1.00 86.44 265 ALA A CA 1
ATOM 2007 C C . ALA A 1 265 ? 13.123 -6.881 -26.608 1.00 86.44 265 ALA A C 1
ATOM 2009 O O . ALA A 1 265 ? 12.968 -6.696 -27.807 1.00 86.44 265 ALA A O 1
ATOM 2010 N N . GLU A 1 266 ? 12.934 -5.910 -25.709 1.00 80.25 266 GLU A N 1
ATOM 2011 C CA . GLU A 1 266 ? 12.457 -4.559 -26.057 1.00 80.25 266 GLU A CA 1
ATOM 2012 C C . GLU A 1 266 ? 13.511 -3.681 -26.766 1.00 80.25 266 GLU A C 1
ATOM 2014 O O . GLU A 1 266 ? 13.189 -2.613 -27.277 1.00 80.25 266 GLU A O 1
ATOM 2019 N N . ARG A 1 267 ? 14.791 -4.094 -26.818 1.00 73.56 267 ARG A N 1
ATOM 2020 C CA . ARG A 1 267 ? 15.834 -3.349 -27.557 1.00 73.56 267 ARG A CA 1
ATOM 2021 C C . ARG A 1 267 ? 15.670 -3.420 -29.071 1.00 73.56 267 ARG A C 1
ATOM 2023 O O . ARG A 1 267 ? 16.323 -2.646 -29.771 1.00 73.56 267 ARG A O 1
ATOM 2030 N N . GLU A 1 268 ? 14.868 -4.350 -29.577 1.00 67.69 268 GLU A N 1
ATOM 2031 C CA . GLU A 1 268 ? 14.506 -4.374 -30.988 1.00 67.69 268 GLU A CA 1
ATOM 2032 C C . GLU A 1 268 ? 13.578 -3.186 -31.265 1.00 67.69 268 GLU A C 1
ATOM 2034 O O . GLU A 1 268 ? 12.359 -3.292 -31.184 1.00 67.69 268 GLU A O 1
ATOM 2039 N N . THR A 1 269 ? 14.172 -2.022 -31.553 1.00 60.59 26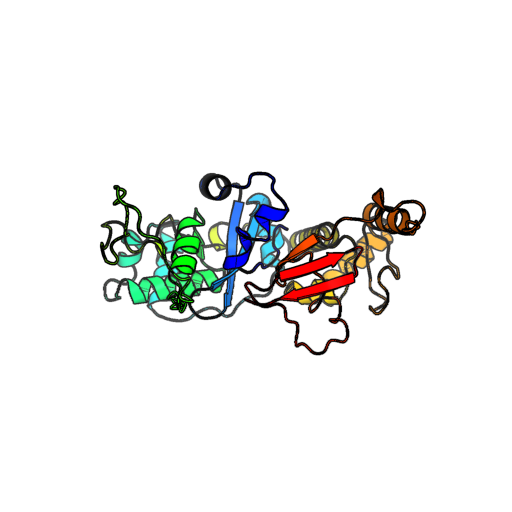9 THR A N 1
ATOM 2040 C CA . THR A 1 269 ? 13.434 -0.820 -31.942 1.00 60.59 269 THR A CA 1
ATOM 2041 C C . THR A 1 269 ? 12.575 -1.145 -33.151 1.00 60.59 269 THR A C 1
ATOM 2043 O O . THR A 1 269 ? 13.092 -1.439 -34.232 1.00 60.59 269 THR A O 1
ATOM 2046 N N . VAL A 1 270 ? 11.263 -1.101 -32.952 1.00 66.25 270 VAL A N 1
ATOM 2047 C CA . VAL A 1 270 ? 10.288 -1.249 -34.021 1.00 66.25 270 VAL A CA 1
ATOM 2048 C C . VAL A 1 270 ? 10.464 -0.078 -34.979 1.00 66.25 270 VAL A C 1
ATOM 2050 O O . VAL A 1 270 ? 10.305 1.078 -34.594 1.00 66.25 270 VAL A O 1
ATOM 2053 N N . ASP A 1 271 ? 10.797 -0.379 -36.231 1.00 69.06 271 ASP A N 1
ATOM 2054 C CA . ASP A 1 271 ? 10.722 0.612 -37.296 1.00 69.06 271 ASP A CA 1
ATOM 2055 C C . ASP A 1 271 ? 9.247 0.984 -37.492 1.00 69.06 271 ASP A C 1
ATOM 2057 O O . ASP A 1 271 ? 8.444 0.170 -37.952 1.00 69.06 271 ASP A O 1
ATOM 2061 N N . VAL A 1 272 ? 8.890 2.200 -37.081 1.00 71.06 272 VAL A N 1
ATOM 2062 C CA . VAL A 1 272 ? 7.512 2.706 -37.085 1.00 71.06 272 VAL A CA 1
ATOM 2063 C C . VAL A 1 272 ? 6.960 2.822 -38.508 1.00 71.06 272 VAL A C 1
ATOM 2065 O O . VAL A 1 272 ? 5.761 2.643 -38.714 1.00 71.06 272 VAL A O 1
ATOM 2068 N N . GLU A 1 273 ? 7.818 3.086 -39.498 1.00 73.44 273 GLU A N 1
ATOM 2069 C CA . GLU A 1 273 ? 7.404 3.212 -40.898 1.00 73.44 273 GLU A CA 1
ATOM 2070 C C . GLU A 1 273 ? 7.137 1.839 -41.522 1.00 73.44 273 GLU A C 1
ATOM 2072 O O . GLU A 1 273 ? 6.181 1.670 -42.281 1.00 73.44 273 GLU A O 1
ATOM 2077 N N . LEU A 1 274 ? 7.959 0.840 -41.185 1.00 74.44 274 LEU A N 1
ATOM 2078 C CA . LEU A 1 274 ? 7.830 -0.517 -41.723 1.00 74.44 274 LEU A CA 1
ATOM 2079 C C . LEU A 1 274 ? 6.831 -1.383 -40.946 1.00 74.44 274 LEU A C 1
ATOM 2081 O O . LEU A 1 274 ? 6.224 -2.296 -41.517 1.00 74.44 274 LEU A O 1
ATOM 2085 N N . HIS A 1 275 ? 6.663 -1.130 -39.649 1.00 75.56 275 HIS A N 1
ATOM 2086 C CA . HIS A 1 275 ? 5.876 -1.950 -38.731 1.00 75.56 275 HIS A CA 1
ATOM 2087 C C . HIS A 1 275 ? 5.046 -1.100 -37.750 1.00 75.56 275 HIS A C 1
ATOM 2089 O O . HIS A 1 275 ? 5.196 -1.255 -36.535 1.00 75.56 275 HIS A O 1
ATOM 2095 N N . PRO A 1 276 ? 4.122 -0.252 -38.242 1.00 75.06 276 PRO A N 1
ATOM 2096 C CA . PRO A 1 276 ? 3.284 0.591 -37.384 1.00 75.06 276 PRO A CA 1
ATOM 2097 C C . PRO A 1 276 ? 2.457 -0.229 -36.381 1.00 75.06 276 PRO A C 1
ATOM 2099 O O . PRO A 1 276 ? 2.292 0.182 -35.239 1.00 75.06 276 PRO A O 1
ATOM 2102 N N . ASP A 1 277 ? 2.030 -1.439 -36.759 1.00 77.06 277 ASP A N 1
ATOM 2103 C CA . ASP A 1 277 ? 1.255 -2.351 -35.901 1.00 77.06 277 ASP A CA 1
ATOM 2104 C C . ASP A 1 277 ? 2.052 -2.920 -34.712 1.00 77.06 277 ASP A C 1
ATOM 2106 O O . ASP A 1 277 ? 1.491 -3.592 -33.846 1.00 77.06 277 ASP A O 1
ATOM 2110 N N . ARG A 1 278 ? 3.377 -2.725 -34.690 1.00 74.94 278 ARG A N 1
ATOM 2111 C CA . ARG A 1 278 ? 4.254 -3.174 -33.601 1.00 74.94 278 ARG A CA 1
ATOM 2112 C C . ARG A 1 278 ? 4.578 -2.059 -32.606 1.00 74.94 278 ARG A C 1
ATOM 2114 O O . ARG A 1 278 ? 5.228 -2.344 -31.604 1.00 74.94 278 ARG A O 1
ATOM 2121 N N . VAL A 1 279 ? 4.142 -0.822 -32.857 1.00 74.25 279 VAL A N 1
ATOM 2122 C CA . VAL A 1 279 ? 4.252 0.262 -31.875 1.00 74.25 279 VAL A CA 1
ATOM 2123 C C . VAL A 1 279 ? 3.265 -0.020 -30.738 1.00 74.25 279 VAL A C 1
ATOM 2125 O O . VAL A 1 279 ? 2.079 -0.214 -31.010 1.00 74.25 279 VAL A O 1
ATOM 2128 N N . PRO A 1 280 ? 3.720 -0.088 -29.474 1.00 79.50 280 PRO A N 1
ATOM 2129 C CA . PRO A 1 280 ? 2.824 -0.312 -28.348 1.00 79.50 280 PRO A CA 1
ATOM 2130 C C . PRO A 1 280 ? 1.774 0.793 -28.262 1.00 79.50 280 PRO A C 1
ATOM 2132 O O . PRO A 1 280 ? 2.116 1.972 -28.325 1.00 79.50 280 PRO A O 1
ATOM 2135 N N . GLU A 1 281 ? 0.509 0.420 -28.066 1.00 86.31 281 GLU A N 1
ATOM 2136 C CA . GLU A 1 281 ? -0.543 1.405 -27.817 1.00 86.31 281 GLU A CA 1
ATOM 2137 C C . GLU A 1 281 ? -0.218 2.239 -26.562 1.00 86.31 281 GLU A C 1
ATOM 2139 O O . GLU A 1 281 ? 0.296 1.692 -25.575 1.00 86.31 281 GLU A O 1
ATOM 2144 N N . PRO A 1 282 ? -0.551 3.543 -26.553 1.00 91.12 282 PRO A N 1
ATOM 2145 C CA . PRO A 1 282 ? -0.388 4.370 -25.371 1.00 91.12 282 PRO A CA 1
ATOM 2146 C C . PRO A 1 282 ? -1.143 3.796 -24.171 1.00 91.12 282 PRO A C 1
ATOM 2148 O O . PRO A 1 282 ? -2.338 3.498 -24.240 1.00 91.12 282 PRO A O 1
ATOM 2151 N N . ILE A 1 283 ? -0.458 3.704 -23.037 1.00 92.38 283 ILE A N 1
ATOM 2152 C CA . ILE A 1 283 ? -1.047 3.293 -21.7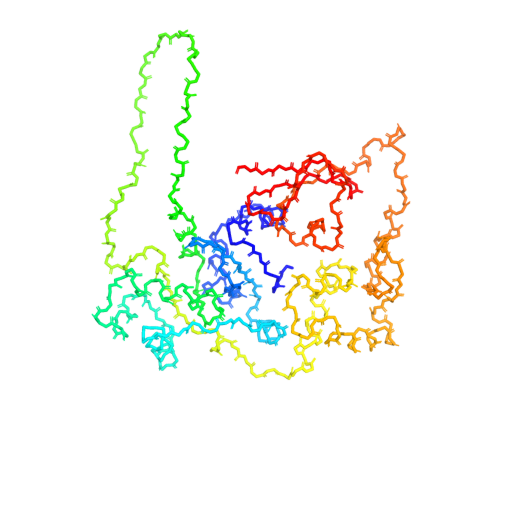66 1.00 92.38 283 ILE A CA 1
ATOM 2153 C C . ILE A 1 283 ? -1.397 4.521 -20.931 1.00 92.38 283 ILE A C 1
ATOM 2155 O O . ILE A 1 283 ? -0.642 5.491 -20.866 1.00 92.38 283 ILE A O 1
ATOM 2159 N N . VAL A 1 284 ? -2.545 4.471 -20.257 1.00 93.69 284 VAL A N 1
ATOM 2160 C CA . VAL A 1 284 ? -2.975 5.512 -19.319 1.00 93.69 284 VAL A CA 1
ATOM 2161 C C . VAL A 1 284 ? -2.831 4.977 -17.904 1.00 93.69 284 VAL A C 1
ATOM 2163 O O . VAL A 1 284 ? -3.453 3.978 -17.548 1.00 93.69 284 VAL A O 1
ATOM 2166 N N . LEU A 1 285 ? -2.018 5.649 -17.094 1.00 94.56 285 LEU A N 1
ATOM 2167 C CA . LEU A 1 285 ? -1.795 5.313 -15.690 1.00 94.56 285 LEU A CA 1
ATOM 2168 C C . LEU A 1 285 ? -2.162 6.500 -14.804 1.00 94.56 285 LEU A C 1
ATOM 2170 O O . LEU A 1 285 ? -1.943 7.650 -15.181 1.00 94.56 285 LEU A O 1
ATOM 2174 N N . SER A 1 286 ? -2.649 6.242 -13.588 1.00 94.56 286 SER A N 1
ATOM 2175 C CA . SER A 1 286 ? -2.682 7.291 -12.562 1.00 94.56 286 SER A CA 1
ATOM 2176 C C . SER A 1 286 ? -1.264 7.802 -12.310 1.00 94.56 286 SER A C 1
ATOM 2178 O O . SER A 1 286 ? -0.320 7.018 -12.225 1.00 94.56 286 SER A O 1
ATOM 2180 N N . ALA A 1 287 ? -1.102 9.107 -12.101 1.00 94.25 287 ALA A N 1
ATOM 2181 C CA . ALA A 1 287 ? 0.172 9.689 -11.682 1.00 94.25 287 ALA A CA 1
ATOM 2182 C C . ALA A 1 287 ? 0.642 9.139 -10.321 1.00 94.25 287 ALA A C 1
ATOM 2184 O O . ALA A 1 287 ? 1.815 9.237 -9.973 1.00 94.25 287 ALA A O 1
ATOM 2185 N N . THR A 1 288 ? -0.269 8.543 -9.547 1.00 93.06 288 THR A N 1
ATOM 2186 C CA . THR A 1 288 ? 0.027 7.878 -8.270 1.00 93.06 288 THR A CA 1
ATOM 2187 C C . THR A 1 288 ? 0.242 6.370 -8.403 1.00 93.06 288 THR A C 1
ATOM 2189 O O . THR A 1 288 ? 0.570 5.720 -7.412 1.00 93.06 288 THR A O 1
ATOM 2192 N N . ASP A 1 289 ? 0.106 5.812 -9.609 1.00 93.69 289 ASP A N 1
ATOM 2193 C CA . ASP A 1 289 ? 0.277 4.386 -9.872 1.00 93.69 289 ASP A CA 1
ATOM 2194 C C . ASP A 1 289 ? 1.743 3.948 -9.639 1.00 93.69 289 ASP A C 1
ATOM 2196 O O . ASP A 1 289 ? 2.662 4.618 -10.121 1.00 93.69 289 ASP A O 1
ATOM 2200 N N . PRO A 1 290 ? 2.003 2.829 -8.934 1.00 90.62 290 PRO A N 1
ATOM 2201 C CA . PRO A 1 290 ? 3.365 2.347 -8.683 1.00 90.62 290 PRO A CA 1
ATOM 2202 C C . PRO A 1 290 ? 4.180 1.999 -9.937 1.00 90.62 290 PRO A C 1
ATOM 2204 O O . PRO A 1 290 ? 5.405 1.997 -9.880 1.00 90.62 290 PRO A O 1
ATOM 2207 N N . ALA A 1 291 ? 3.521 1.670 -11.052 1.00 90.88 291 ALA A N 1
ATOM 2208 C CA . ALA A 1 291 ? 4.177 1.376 -12.326 1.00 90.88 291 ALA A CA 1
ATOM 2209 C C . ALA A 1 291 ? 4.504 2.636 -13.139 1.00 90.88 291 ALA A C 1
ATOM 2211 O O . ALA A 1 291 ? 5.211 2.546 -14.137 1.00 90.88 291 ALA A O 1
ATOM 2212 N N . GLN A 1 292 ? 4.001 3.803 -12.731 1.00 92.81 292 GLN A N 1
ATOM 2213 C CA . GLN A 1 292 ? 4.338 5.079 -13.343 1.00 92.81 292 GLN A CA 1
ATOM 2214 C C . GLN A 1 292 ? 5.660 5.569 -12.710 1.00 92.81 292 GLN A C 1
ATOM 2216 O O . GLN A 1 292 ? 5.678 5.789 -11.497 1.00 92.81 292 GLN A O 1
ATOM 2221 N N . PRO A 1 293 ? 6.771 5.722 -13.463 1.00 91.25 293 PRO A N 1
ATOM 2222 C CA . PRO A 1 293 ? 8.080 6.031 -12.872 1.00 91.25 293 PRO A CA 1
ATOM 2223 C C . PRO A 1 293 ? 8.344 7.535 -12.688 1.00 91.25 293 PRO A C 1
ATOM 2225 O O . PRO A 1 293 ? 9.113 7.928 -11.804 1.00 91.25 293 PRO A O 1
ATOM 2228 N N . TYR A 1 294 ? 7.705 8.400 -13.479 1.00 92.94 294 TYR A N 1
ATOM 2229 C CA . TYR A 1 294 ? 8.002 9.834 -13.474 1.00 92.94 294 TYR A CA 1
ATOM 2230 C C . TYR A 1 294 ? 7.525 10.546 -12.199 1.00 92.94 294 TYR A C 1
ATOM 2232 O O . TYR A 1 294 ? 6.479 10.250 -11.617 1.00 92.94 294 TYR A O 1
ATOM 2240 N N . GLY A 1 295 ? 8.332 11.491 -11.723 1.00 90.19 295 GLY A N 1
ATOM 2241 C CA . GLY A 1 295 ? 8.125 12.155 -10.439 1.00 90.19 295 GLY A CA 1
ATOM 2242 C C . GLY A 1 295 ? 8.349 11.253 -9.224 1.00 90.19 295 GLY A C 1
ATOM 2243 O O . GLY A 1 295 ? 7.957 11.636 -8.122 1.00 90.19 295 GLY A O 1
ATOM 2244 N N . SER A 1 296 ? 8.911 10.053 -9.415 1.00 87.88 296 SER A N 1
ATOM 2245 C CA . SER A 1 296 ? 9.315 9.151 -8.332 1.00 87.88 296 SER A CA 1
ATOM 2246 C C . SER A 1 296 ? 10.752 8.671 -8.527 1.00 87.88 296 SER A C 1
ATOM 2248 O O . SER A 1 296 ? 11.659 9.181 -7.878 1.00 87.88 296 SER A O 1
ATOM 2250 N N . THR A 1 297 ? 10.966 7.724 -9.437 1.00 88.06 297 THR A N 1
ATOM 2251 C CA . THR A 1 297 ? 12.278 7.177 -9.782 1.00 88.06 297 THR A CA 1
ATOM 2252 C C . THR A 1 297 ? 12.930 7.916 -10.934 1.00 88.06 297 THR A C 1
ATOM 2254 O O . THR A 1 297 ? 14.153 7.962 -10.991 1.00 88.06 297 THR A O 1
ATOM 2257 N N . MET A 1 298 ? 12.130 8.492 -11.833 1.00 90.06 298 MET A N 1
ATOM 2258 C CA . MET A 1 298 ? 12.595 9.291 -12.964 1.00 90.06 298 MET A CA 1
ATOM 2259 C C . MET A 1 298 ? 12.081 10.724 -12.846 1.00 90.06 298 MET A C 1
ATOM 2261 O O . MET A 1 298 ? 10.962 10.956 -12.379 1.00 90.06 298 MET A O 1
ATOM 2265 N N . ASP A 1 299 ? 12.880 11.684 -13.297 1.00 90.69 299 ASP A N 1
ATOM 2266 C CA . ASP A 1 299 ? 12.455 13.079 -13.388 1.00 90.69 299 ASP A CA 1
ATOM 2267 C C . ASP A 1 299 ? 11.439 13.257 -14.512 1.00 90.69 299 ASP A C 1
ATOM 2269 O O . ASP A 1 299 ? 11.550 12.640 -15.571 1.00 90.69 299 ASP A O 1
ATOM 2273 N N . TRP A 1 300 ? 10.453 14.129 -14.301 1.00 92.81 300 TRP A N 1
ATOM 2274 C CA . TRP A 1 300 ? 9.551 14.533 -15.376 1.00 92.81 300 TRP A CA 1
ATOM 2275 C C . TRP A 1 300 ? 10.334 15.180 -16.527 1.00 92.81 300 TRP A C 1
ATOM 2277 O O . TRP A 1 300 ? 11.261 15.950 -16.262 1.00 92.81 300 TRP A O 1
ATOM 2287 N N . PRO A 1 301 ? 9.941 14.957 -17.794 1.00 91.19 301 PRO A N 1
ATOM 2288 C CA . PRO A 1 301 ? 10.547 15.680 -18.901 1.00 91.19 301 PRO A CA 1
ATOM 2289 C C . PRO A 1 301 ? 10.314 17.185 -18.791 1.00 91.19 301 PRO A C 1
ATOM 2291 O O . PRO A 1 301 ? 9.328 17.649 -18.208 1.00 91.19 301 PRO A O 1
ATOM 2294 N N . THR A 1 302 ? 11.195 17.956 -19.423 1.00 90.44 302 THR A N 1
ATOM 2295 C CA . THR A 1 302 ? 11.055 19.409 -19.518 1.00 90.44 302 THR A CA 1
ATOM 2296 C C . THR A 1 302 ? 9.749 19.771 -20.223 1.00 90.44 302 THR A C 1
ATOM 2298 O O . THR A 1 302 ? 9.553 19.467 -21.397 1.00 90.44 302 THR A O 1
ATOM 2301 N N . THR A 1 303 ? 8.862 20.459 -19.510 1.00 89.69 303 THR A N 1
ATOM 2302 C CA . THR A 1 303 ? 7.553 20.894 -20.004 1.00 89.69 303 THR A CA 1
ATOM 2303 C C . THR A 1 303 ? 7.236 22.304 -19.509 1.00 89.69 303 THR A C 1
ATOM 2305 O O . THR A 1 303 ? 7.844 22.796 -18.559 1.00 89.69 303 THR A O 1
ATOM 2308 N N . THR A 1 304 ? 6.283 22.976 -20.155 1.00 88.88 304 THR A N 1
ATOM 2309 C CA . THR A 1 304 ? 5.743 24.266 -19.696 1.00 88.88 304 THR A CA 1
ATOM 2310 C C . THR A 1 304 ? 4.807 24.114 -18.491 1.00 88.88 304 THR A C 1
ATOM 2312 O O . THR A 1 304 ? 4.517 25.100 -17.811 1.00 88.88 304 THR A O 1
ATOM 2315 N N . GLY A 1 305 ? 4.331 22.892 -18.226 1.00 87.50 305 GLY A N 1
ATOM 2316 C CA . GLY A 1 305 ? 3.498 22.552 -17.075 1.00 87.50 305 GLY A CA 1
ATOM 2317 C C . GLY A 1 305 ? 4.287 22.284 -15.788 1.00 87.50 305 GLY A C 1
ATOM 2318 O O . GLY A 1 305 ? 5.505 22.431 -15.722 1.00 87.50 305 GLY A O 1
ATOM 2319 N N . ARG A 1 306 ? 3.569 21.864 -14.741 1.00 90.44 306 ARG A N 1
ATOM 2320 C CA . ARG A 1 306 ? 4.143 21.418 -13.458 1.00 90.44 306 ARG A CA 1
ATOM 2321 C C . ARG A 1 306 ? 3.602 20.032 -13.104 1.00 90.44 306 ARG A C 1
ATOM 2323 O O . ARG A 1 306 ? 2.764 19.930 -12.208 1.00 90.44 306 ARG A O 1
ATOM 2330 N N . PRO A 1 307 ? 4.012 18.988 -13.843 1.00 93.75 307 PRO A N 1
ATOM 2331 C CA . PRO A 1 307 ? 3.516 17.646 -13.601 1.00 93.75 307 PRO A CA 1
ATOM 2332 C C . PRO A 1 307 ? 3.877 17.194 -12.186 1.00 93.75 307 PRO A C 1
ATOM 2334 O O . PRO A 1 307 ? 4.955 17.489 -11.665 1.00 93.75 307 PRO A O 1
ATOM 2337 N N . SER A 1 308 ? 2.946 16.496 -11.544 1.00 93.38 308 SER A N 1
ATOM 2338 C CA . SER A 1 308 ? 3.123 15.992 -10.186 1.00 93.38 308 SER A CA 1
ATOM 2339 C C . SER A 1 308 ? 2.387 14.670 -9.991 1.00 93.38 308 SER A C 1
ATOM 2341 O O . SER A 1 308 ? 1.488 14.317 -10.757 1.00 93.38 308 SER A O 1
ATOM 2343 N N . ARG A 1 309 ? 2.781 13.920 -8.958 1.00 92.50 309 ARG A N 1
ATOM 2344 C CA . ARG A 1 309 ? 2.102 12.685 -8.545 1.00 92.50 309 ARG A CA 1
ATOM 2345 C C . ARG A 1 309 ? 0.917 13.009 -7.629 1.00 92.50 309 ARG A C 1
ATOM 2347 O O . ARG A 1 309 ? 0.930 12.655 -6.450 1.00 92.50 309 ARG A O 1
ATOM 2354 N N . SER A 1 310 ? -0.066 13.736 -8.153 1.00 90.25 310 SER A N 1
ATOM 2355 C CA . SER A 1 310 ? -1.302 14.092 -7.449 1.00 90.25 310 SER A CA 1
ATOM 2356 C C . SER A 1 310 ? -2.387 13.025 -7.635 1.00 90.25 310 SER A C 1
ATOM 2358 O O . SER A 1 310 ? -2.449 12.328 -8.648 1.00 90.25 310 SER A O 1
ATOM 2360 N N . ALA A 1 311 ? -3.241 12.869 -6.620 1.00 87.62 311 ALA A N 1
ATOM 2361 C CA . ALA A 1 311 ? -4.412 11.999 -6.698 1.00 87.62 311 ALA A CA 1
ATOM 2362 C C . ALA A 1 311 ? -5.383 12.520 -7.768 1.00 87.62 311 ALA A C 1
ATOM 2364 O O . ALA A 1 311 ? -5.670 13.712 -7.787 1.00 87.62 311 ALA A O 1
ATOM 2365 N N . GLY A 1 312 ? -5.898 11.638 -8.626 1.00 87.00 312 GLY A N 1
ATOM 2366 C CA . GLY A 1 312 ? -6.772 12.012 -9.746 1.00 87.00 312 GLY A CA 1
ATOM 2367 C C . GLY A 1 312 ? -6.042 12.436 -11.027 1.00 87.00 312 GLY A C 1
ATOM 2368 O O . GLY A 1 312 ? -6.648 12.386 -12.095 1.00 87.00 312 GLY A O 1
ATOM 2369 N N . ALA A 1 313 ? -4.746 12.761 -10.956 1.00 92.56 313 ALA A N 1
ATOM 2370 C CA . ALA A 1 313 ? -3.952 13.020 -12.149 1.00 92.56 313 ALA A CA 1
ATOM 2371 C C . ALA A 1 313 ? -3.629 11.727 -12.906 1.00 92.56 313 ALA A C 1
ATOM 2373 O O . ALA A 1 313 ? -3.449 10.651 -12.319 1.00 92.56 313 ALA A O 1
ATOM 2374 N N . LEU A 1 314 ? -3.519 11.849 -14.224 1.00 94.06 314 LEU A N 1
ATOM 2375 C CA . LEU A 1 314 ? -3.308 10.755 -15.163 1.00 94.06 314 LEU A CA 1
ATOM 2376 C C . LEU A 1 314 ? -2.149 11.088 -16.108 1.00 94.06 314 LEU A C 1
ATOM 2378 O O . LEU A 1 314 ? -1.886 12.246 -16.443 1.00 94.06 314 LEU A O 1
ATOM 2382 N N . VAL A 1 315 ? -1.440 10.043 -16.523 1.00 95.25 315 VAL A N 1
ATOM 2383 C CA . VAL A 1 315 ? -0.261 10.108 -17.384 1.00 95.25 315 VAL A CA 1
ATOM 2384 C C . VAL A 1 315 ? -0.455 9.146 -18.537 1.00 95.25 315 VAL A C 1
ATOM 2386 O O . VAL A 1 315 ? -0.736 7.967 -18.323 1.00 95.25 315 VAL A O 1
ATOM 2389 N N . VAL A 1 316 ? -0.292 9.656 -19.751 1.00 94.81 316 VAL A N 1
ATOM 2390 C CA . VAL A 1 316 ? -0.282 8.860 -20.977 1.00 94.81 316 VAL A CA 1
ATOM 2391 C C . VAL A 1 316 ? 1.168 8.570 -21.329 1.00 94.81 316 VAL A C 1
ATOM 2393 O O . VAL A 1 316 ? 1.952 9.508 -21.469 1.00 94.81 316 VAL A O 1
ATOM 2396 N N . ILE A 1 317 ? 1.523 7.294 -21.446 1.00 92.69 317 ILE A N 1
ATOM 2397 C CA . ILE A 1 317 ? 2.877 6.833 -21.765 1.00 92.69 317 ILE A CA 1
ATOM 2398 C C . ILE A 1 317 ? 2.818 5.984 -23.031 1.00 92.69 317 ILE A C 1
ATOM 2400 O O . ILE A 1 317 ? 2.004 5.069 -23.116 1.00 92.69 317 ILE A O 1
ATOM 2404 N N . GLU A 1 318 ? 3.697 6.253 -23.987 1.00 89.75 318 GLU A N 1
ATOM 2405 C CA . GLU A 1 318 ? 3.861 5.466 -25.210 1.00 89.75 318 GLU A CA 1
ATOM 2406 C C . GLU A 1 318 ? 5.326 5.053 -25.329 1.00 89.75 318 GLU A C 1
ATOM 2408 O O . GLU A 1 318 ? 6.214 5.886 -25.187 1.00 89.75 318 GLU A O 1
ATOM 2413 N N . ALA A 1 319 ? 5.585 3.755 -25.506 1.00 84.19 319 ALA A N 1
ATOM 2414 C CA . ALA A 1 319 ? 6.942 3.200 -25.609 1.00 84.19 319 ALA A CA 1
ATOM 2415 C C . ALA A 1 319 ? 7.926 3.633 -24.490 1.00 84.19 319 ALA A C 1
ATOM 2417 O O . ALA A 1 319 ? 9.139 3.621 -24.675 1.00 84.19 319 ALA A O 1
ATOM 2418 N N . GLY A 1 320 ? 7.409 3.979 -23.306 1.00 85.94 320 GLY A N 1
ATOM 2419 C CA . GLY A 1 320 ? 8.197 4.455 -22.166 1.00 85.94 320 GLY A CA 1
ATOM 2420 C C . GLY A 1 320 ? 8.248 5.976 -22.026 1.00 85.94 320 GLY A C 1
ATOM 2421 O O . GLY A 1 320 ? 8.495 6.444 -20.921 1.00 85.94 320 GLY A O 1
ATOM 2422 N N . ASP A 1 321 ? 7.914 6.739 -23.066 1.00 88.81 321 ASP A N 1
ATOM 2423 C CA . ASP A 1 321 ? 7.913 8.199 -23.042 1.00 88.81 321 ASP A CA 1
ATOM 2424 C C . ASP A 1 321 ? 6.548 8.764 -22.604 1.00 88.81 321 ASP A C 1
ATOM 2426 O O . ASP A 1 321 ? 5.500 8.364 -23.122 1.00 88.81 321 ASP A O 1
ATOM 2430 N N . PRO A 1 322 ? 6.502 9.709 -21.648 1.00 92.19 322 PRO A N 1
ATOM 2431 C CA . PRO A 1 322 ? 5.259 10.306 -21.196 1.00 92.19 322 PRO A CA 1
ATOM 2432 C C . PRO A 1 322 ? 4.843 11.394 -22.190 1.00 92.19 322 PRO A C 1
ATOM 2434 O O . PRO A 1 322 ? 5.489 12.434 -22.321 1.00 92.19 322 PRO A O 1
ATOM 2437 N N . LEU A 1 323 ? 3.729 11.159 -22.875 1.00 91.50 323 LEU A N 1
ATOM 2438 C CA . LEU A 1 323 ? 3.194 12.057 -23.895 1.00 91.50 323 LEU A CA 1
ATOM 2439 C C . LEU A 1 323 ? 2.404 13.213 -23.280 1.00 91.50 323 LEU A C 1
ATOM 2441 O O . LEU A 1 323 ? 2.515 14.362 -23.705 1.00 91.50 323 LEU A O 1
ATOM 2445 N N . VAL A 1 324 ? 1.564 12.900 -22.289 1.00 92.69 324 VAL A N 1
ATOM 2446 C CA . VAL A 1 324 ? 0.625 13.852 -21.686 1.00 92.69 324 VAL A CA 1
ATOM 2447 C C . VAL A 1 324 ? 0.510 13.589 -20.190 1.00 92.69 324 VAL A C 1
ATOM 2449 O O . VAL A 1 324 ? 0.389 12.446 -19.755 1.00 92.69 324 VAL A O 1
ATOM 2452 N N . TRP A 1 325 ? 0.491 14.667 -19.410 1.00 93.19 325 TRP A N 1
ATOM 2453 C CA . TRP A 1 325 ? 0.078 14.675 -18.009 1.00 93.19 325 TRP A CA 1
ATOM 2454 C C . TRP A 1 325 ? -1.137 15.589 -17.872 1.00 93.19 325 TRP A C 1
ATOM 2456 O O . TRP A 1 325 ? -1.133 16.700 -18.408 1.00 93.19 325 TRP A O 1
ATOM 2466 N N . PHE A 1 326 ? -2.167 15.132 -17.168 1.00 89.31 326 PHE A N 1
ATOM 2467 C CA . PHE A 1 326 ? -3.352 15.934 -16.894 1.00 89.31 326 PHE A CA 1
ATOM 2468 C C . PHE A 1 326 ? -3.840 15.732 -15.463 1.00 89.31 326 PHE A C 1
ATOM 2470 O O . PHE A 1 326 ? -3.818 14.620 -14.941 1.00 89.31 326 PHE A O 1
ATOM 2477 N N . ASP A 1 327 ? -4.282 16.827 -14.850 1.00 84.19 327 ASP A N 1
ATOM 2478 C CA . ASP A 1 327 ? -4.859 16.889 -13.507 1.00 84.19 327 ASP A CA 1
ATOM 2479 C C . ASP A 1 327 ? -6.269 17.479 -13.626 1.00 84.19 327 ASP A C 1
ATOM 2481 O O . ASP A 1 327 ? -6.476 18.391 -14.437 1.00 84.19 327 ASP A O 1
ATOM 2485 N N . VAL A 1 328 ? -7.235 16.907 -12.904 1.00 61.88 328 VAL A N 1
ATOM 2486 C CA . VAL A 1 328 ? -8.678 17.194 -13.055 1.00 61.88 328 VAL A CA 1
ATOM 2487 C C . VAL A 1 328 ? -9.169 18.149 -11.978 1.00 61.88 328 VAL A C 1
ATOM 2489 O O . VAL A 1 328 ? -8.920 17.876 -10.785 1.00 61.88 328 VAL A O 1
#

Foldseek 3Di:
DALFWFKLLCVQPFACCQPPPPDDQVVQLVCLLVQQKWKFAAAADPDQIGIIGIHGLVCLQLAVVQADQDDDDDDQLLVLLLVCCVVPNWDALVVSCVSPVPDDLVRNLSSQVSCRNSRFKTFSHCQLSVLSNVPPPPPPPPPPPDDDDDDDDDDDDDDDDDPDPDDQDPRGRRNRGGIMHTSVVSHDDDDPVSSLLSNLVVLQVLAQKDAQLLQVSRNGHVGPVSNVVVQVVCVVVVQWPQACLDPPGDRGIIGGPVSVVVSVVLVPPDPCVVCVVPWDDKDKHQLRHSNNCDQGVHDAPDDPDDAHNDPQWMFIDTSRRTPDIDHD